Protein AF-A0A7C3QK98-F1 (afdb_monomer_lite)

Foldseek 3Di:
DPLVVLLVVLLVLLCLLQDPPDDPVSVVVSLVCNLVSLLVSLVVLLVVQVVCCVPVVCDLLVLLLDQQWDADPAAGIEGAAGLNQADDFPPCRSQPCCSQCPPVDPVSSSSNSSNNSSLVCLQPDDPVSVVSSVVSNLVSLLVSLVRQVVVQVVLVVQAHDFREYEYPPDHFCLVRQVSQQSSLVSNCVSNVNRYAYEYEGLDLSPQSHDLVSYAYEHEDEPRRVVSVVSAHLFYAYEYACDQQEADQVHAHAADDDDVPDLHAHDYDHHYNPLHHPPDPSNHCSNVNHPPRRDTDPDPPPPPPPDDD

Secondary structure (DSSP, 8-state):
--HHHHHHHHHHHHHHTT-SSS-HHHHHHHHHHHHHHHHHHHHHHHHHHHHHHHHH---HHHHHTS--EEEETTTEEEE---GGG----TTTTTT-GGGSSTT-SHHHHHHHHHHHHHHHHHHHS-HHHHHHHHHHTHHHHHHHHHHHHHHHHHHTTT-----EEEE-SSS-STTSHHHHHHHHHHHHHHTTT-SEEEEEE--GGGGGS-TTTEEEEEEE-TT-GGGGGG--TTPEEEEEEGGGB-BTTBEEEEE-EETTEEPPPBSSS-B-GGGSTT-SS-STTTTT--GGGSPP---STTSSSS--

Radius of gyration: 19.81 Å; chains: 1; bounding box: 50×66×50 Å

Structure (mmCIF, N/CA/C/O backbone):
data_AF-A0A7C3QK98-F1
#
_entry.id   AF-A0A7C3QK98-F1
#
loop_
_atom_site.group_PDB
_atom_site.id
_atom_site.type_symbol
_atom_site.label_atom_id
_atom_site.label_alt_id
_atom_site.label_comp_id
_atom_site.label_asym_id
_atom_site.label_entity_id
_atom_site.label_seq_id
_atom_site.pdbx_PDB_ins_code
_atom_site.Cartn_x
_atom_site.Cartn_y
_atom_site.Cartn_z
_atom_site.occupancy
_atom_site.B_iso_or_equiv
_atom_site.auth_seq_id
_atom_site.auth_comp_id
_atom_site.auth_asym_id
_atom_site.auth_atom_id
_atom_site.pdbx_PDB_model_num
ATOM 1 N N . MET A 1 1 ? 12.961 22.630 9.725 1.00 55.47 1 MET A N 1
ATOM 2 C CA . MET A 1 1 ? 12.711 21.769 8.552 1.00 55.47 1 MET A CA 1
ATOM 3 C C . MET A 1 1 ? 11.650 22.456 7.711 1.00 55.47 1 MET A C 1
ATOM 5 O O . MET A 1 1 ? 10.588 22.755 8.246 1.00 55.47 1 MET A O 1
ATOM 9 N N . LEU A 1 2 ? 11.951 22.803 6.460 1.00 76.12 2 LEU A N 1
ATOM 10 C CA . LEU A 1 2 ? 10.977 23.413 5.552 1.00 76.12 2 LEU A CA 1
ATOM 11 C C . LEU A 1 2 ? 10.435 22.290 4.668 1.00 76.12 2 LEU A C 1
ATOM 13 O O . LEU A 1 2 ? 10.983 22.033 3.600 1.00 76.12 2 LEU A O 1
ATOM 17 N N . PHE A 1 3 ? 9.370 21.606 5.110 1.00 80.31 3 PHE A N 1
ATOM 18 C CA . PHE A 1 3 ? 8.861 20.389 4.453 1.00 80.31 3 PHE A CA 1
ATOM 19 C C . PHE A 1 3 ? 8.688 20.534 2.935 1.00 80.31 3 PHE A C 1
ATOM 21 O O . PHE A 1 3 ? 8.989 19.609 2.185 1.00 80.31 3 PHE A O 1
ATOM 28 N N . GLY A 1 4 ? 8.246 21.703 2.462 1.00 82.75 4 GLY A N 1
ATOM 29 C CA . GLY A 1 4 ? 8.107 21.974 1.030 1.00 82.75 4 GLY A CA 1
ATOM 30 C C . GLY A 1 4 ? 9.438 22.007 0.268 1.00 82.75 4 GLY A C 1
ATOM 31 O O . GLY A 1 4 ? 9.501 21.581 -0.883 1.00 82.75 4 GLY A O 1
ATOM 32 N N . GLU A 1 5 ? 10.518 22.494 0.874 1.00 88.25 5 GLU A N 1
ATOM 33 C CA . GLU A 1 5 ? 11.851 22.465 0.268 1.00 88.25 5 GLU A CA 1
ATOM 34 C C . GLU A 1 5 ? 12.443 21.056 0.277 1.00 88.25 5 GLU A C 1
ATOM 36 O O . GLU A 1 5 ? 12.917 20.586 -0.757 1.00 88.25 5 GLU A O 1
ATOM 41 N N . ASP A 1 6 ? 12.340 20.356 1.402 1.00 89.44 6 ASP A N 1
ATOM 42 C CA . ASP A 1 6 ? 12.875 19.005 1.537 1.00 89.44 6 ASP A CA 1
ATOM 43 C C . ASP A 1 6 ? 12.170 18.015 0.596 1.00 89.44 6 ASP A C 1
ATOM 45 O O . ASP A 1 6 ? 12.820 17.200 -0.063 1.00 89.44 6 ASP A O 1
ATOM 49 N N . LEU A 1 7 ? 10.847 18.149 0.429 1.00 88.19 7 LEU A N 1
ATOM 50 C CA . LEU A 1 7 ? 10.093 17.397 -0.575 1.00 88.19 7 LEU A CA 1
ATOM 51 C C . LEU A 1 7 ? 10.568 17.727 -1.995 1.00 88.19 7 LEU A C 1
ATOM 53 O O . LEU A 1 7 ? 10.797 16.807 -2.776 1.00 88.19 7 LEU A O 1
ATOM 57 N N . ARG A 1 8 ? 10.770 19.008 -2.340 1.00 88.19 8 ARG A N 1
ATOM 58 C CA . ARG A 1 8 ? 11.294 19.402 -3.665 1.00 88.19 8 ARG A CA 1
ATOM 59 C C . ARG A 1 8 ? 12.669 18.788 -3.940 1.00 88.19 8 ARG A C 1
ATOM 61 O O . ARG A 1 8 ? 12.877 18.238 -5.020 1.00 88.19 8 ARG A O 1
ATOM 68 N N . ARG A 1 9 ? 13.579 18.821 -2.961 1.00 90.38 9 ARG A N 1
ATOM 69 C CA . ARG A 1 9 ? 14.911 18.200 -3.059 1.00 90.38 9 ARG A CA 1
ATOM 70 C C . ARG A 1 9 ? 14.815 16.684 -3.221 1.00 90.38 9 ARG A C 1
ATOM 72 O O . ARG A 1 9 ? 15.492 16.122 -4.078 1.00 90.38 9 ARG A O 1
ATOM 79 N N . TYR A 1 10 ? 13.929 16.025 -2.474 1.00 89.12 10 TYR A N 1
ATOM 80 C CA . TYR A 1 10 ? 13.647 14.600 -2.662 1.00 89.12 10 TYR A CA 1
ATOM 81 C C . TYR A 1 10 ? 13.133 14.293 -4.071 1.00 89.12 10 TYR A C 1
ATOM 83 O O . TYR A 1 10 ? 13.585 13.330 -4.685 1.00 89.12 10 TYR A O 1
ATOM 91 N N . PHE A 1 11 ? 12.236 15.112 -4.620 1.00 87.06 11 PHE A N 1
ATOM 92 C CA . PHE A 1 11 ? 11.740 14.917 -5.982 1.00 87.06 11 PHE A CA 1
ATOM 93 C C . PHE A 1 11 ? 12.829 15.086 -7.041 1.00 87.06 11 PHE A C 1
ATOM 95 O O . PHE A 1 11 ? 12.864 14.304 -7.993 1.00 87.06 11 PHE A O 1
ATOM 102 N N . ALA A 1 12 ? 13.747 16.035 -6.851 1.00 88.94 12 ALA A N 1
ATOM 103 C CA . ALA A 1 12 ? 14.925 16.176 -7.700 1.00 88.94 12 ALA A CA 1
ATOM 104 C C . ALA A 1 12 ? 15.847 14.947 -7.600 1.00 88.94 12 ALA A C 1
ATOM 106 O O . ALA A 1 12 ? 16.233 14.390 -8.626 1.00 88.94 12 ALA A O 1
ATOM 107 N N . LEU A 1 13 ? 16.126 14.461 -6.385 1.00 88.62 13 LEU A N 1
ATOM 108 C CA . LEU A 1 13 ? 16.914 13.245 -6.154 1.00 88.62 13 LEU A CA 1
ATOM 109 C C . LEU A 1 13 ? 16.270 12.017 -6.809 1.00 88.62 13 LEU A C 1
ATOM 111 O O . LEU A 1 13 ? 16.942 11.238 -7.479 1.00 88.62 13 LEU A O 1
ATOM 115 N N . ALA A 1 14 ? 14.956 11.865 -6.651 1.00 84.88 14 ALA A N 1
ATOM 116 C CA . ALA A 1 14 ? 14.203 10.785 -7.261 1.00 84.88 14 ALA A CA 1
ATOM 117 C C . ALA A 1 14 ? 14.240 10.882 -8.793 1.00 84.88 14 ALA A C 1
ATOM 119 O O . ALA A 1 14 ? 14.334 9.858 -9.461 1.00 84.88 14 ALA A O 1
ATOM 120 N N . ALA A 1 15 ? 14.149 12.083 -9.372 1.00 84.38 15 ALA A N 1
ATOM 121 C CA . ALA A 1 15 ? 14.299 12.275 -10.813 1.00 84.38 15 ALA A CA 1
ATOM 122 C C . ALA A 1 15 ? 15.706 11.890 -11.292 1.00 84.38 15 ALA A C 1
ATOM 124 O O . ALA A 1 15 ? 15.832 11.157 -12.273 1.00 84.38 15 ALA A O 1
ATOM 125 N N . LEU A 1 16 ? 16.741 12.310 -10.561 1.00 86.94 16 LEU A N 1
ATOM 126 C CA . LEU A 1 16 ? 18.135 12.002 -10.863 1.00 86.94 16 LEU A CA 1
ATOM 127 C C . LEU A 1 16 ? 18.430 10.500 -10.808 1.00 86.94 16 LEU A C 1
ATOM 129 O O . LEU A 1 16 ? 19.067 9.980 -11.720 1.00 86.94 16 LEU A O 1
ATOM 133 N N . SER A 1 17 ? 17.898 9.784 -9.811 1.00 83.69 17 SER A N 1
ATOM 134 C CA . SER A 1 17 ? 18.083 8.331 -9.666 1.00 83.69 17 SER A CA 1
ATOM 135 C C . SER A 1 17 ? 17.498 7.510 -10.820 1.00 83.69 17 SER A C 1
ATOM 137 O O . SER A 1 17 ? 17.664 6.295 -10.857 1.00 83.69 17 SER A O 1
ATOM 139 N N . ARG A 1 18 ? 16.784 8.154 -11.749 1.00 77.88 18 ARG A N 1
ATOM 140 C CA . ARG A 1 18 ? 16.170 7.538 -12.931 1.00 77.88 18 ARG A CA 1
ATOM 141 C C . ARG A 1 18 ? 16.603 8.192 -14.241 1.00 77.88 18 ARG A C 1
ATOM 143 O O . ARG A 1 18 ? 16.006 7.888 -15.273 1.00 77.88 18 ARG A O 1
ATOM 150 N N . SER A 1 19 ? 17.550 9.125 -14.207 1.00 82.56 19 SER A N 1
ATOM 151 C CA . SER A 1 19 ? 17.964 9.848 -15.405 1.00 82.56 19 SER A CA 1
ATOM 152 C C . SER A 1 19 ? 18.710 8.920 -16.364 1.00 82.56 19 SER A C 1
ATOM 154 O O . SER A 1 19 ? 19.615 8.199 -15.955 1.00 82.56 19 SER A O 1
ATOM 156 N N . THR A 1 20 ? 18.340 8.953 -17.644 1.00 84.38 20 THR A N 1
ATOM 157 C CA . THR A 1 20 ? 19.053 8.254 -18.727 1.00 84.38 20 THR A CA 1
ATOM 158 C C . THR A 1 20 ? 20.109 9.133 -19.395 1.00 84.38 20 THR A C 1
ATOM 160 O O . THR A 1 20 ? 20.875 8.650 -20.222 1.00 84.38 20 THR A O 1
ATOM 163 N N . THR A 1 21 ? 20.141 10.423 -19.054 1.00 91.00 21 THR A N 1
ATOM 164 C CA . THR A 1 21 ? 21.037 11.426 -19.643 1.00 91.00 21 THR A CA 1
ATOM 165 C C . THR A 1 21 ? 22.094 11.929 -18.662 1.00 91.00 21 THR A C 1
ATOM 167 O O . THR A 1 21 ? 23.054 12.571 -19.078 1.00 91.00 21 THR A O 1
ATOM 170 N N . ALA A 1 22 ? 21.942 11.654 -17.362 1.00 92.12 22 ALA A N 1
ATOM 171 C CA . ALA A 1 22 ? 22.939 11.994 -16.352 1.00 92.12 22 ALA A CA 1
ATOM 172 C C . ALA A 1 22 ? 24.095 10.972 -16.337 1.00 92.12 22 ALA A C 1
ATOM 174 O O . ALA A 1 22 ? 23.899 9.817 -16.727 1.00 92.12 22 ALA A O 1
ATOM 175 N N . PRO A 1 23 ? 25.287 11.348 -15.836 1.00 96.62 23 PRO A N 1
ATOM 176 C CA . PRO A 1 23 ? 26.401 10.417 -15.675 1.00 96.62 23 PRO A CA 1
ATOM 177 C C . PRO A 1 23 ? 26.018 9.181 -14.846 1.00 96.62 23 PRO A C 1
ATOM 179 O O . PRO A 1 23 ? 25.423 9.306 -13.775 1.00 96.62 23 PRO A O 1
ATOM 182 N N . ALA A 1 24 ? 26.410 7.986 -15.302 1.00 91.06 24 ALA A N 1
ATOM 183 C CA . ALA A 1 24 ? 25.990 6.713 -14.702 1.00 91.06 24 ALA A CA 1
ATOM 184 C C . ALA A 1 24 ? 26.306 6.602 -13.198 1.00 91.06 24 ALA A C 1
ATOM 186 O O . ALA A 1 24 ? 25.486 6.109 -12.422 1.00 91.06 24 ALA A O 1
ATOM 187 N N . GLN A 1 25 ? 27.469 7.104 -12.772 1.00 93.56 25 GLN A N 1
ATOM 188 C CA . GLN A 1 25 ? 27.852 7.110 -11.359 1.00 93.56 25 GLN A CA 1
ATOM 189 C C . GLN A 1 25 ? 26.906 7.979 -10.515 1.00 93.56 25 GLN A C 1
ATOM 191 O O . GLN A 1 25 ? 26.463 7.554 -9.455 1.00 93.56 25 GLN A O 1
ATOM 196 N N . MET A 1 26 ? 26.501 9.143 -11.028 1.00 94.00 26 MET A N 1
ATOM 197 C CA . MET A 1 26 ? 25.575 10.047 -10.342 1.00 94.00 26 MET A CA 1
ATOM 198 C C . MET A 1 26 ? 24.183 9.423 -10.176 1.00 94.00 26 MET A C 1
ATOM 200 O O . MET A 1 26 ? 23.559 9.553 -9.123 1.00 94.00 26 MET A O 1
ATOM 204 N N . VAL A 1 27 ? 23.709 8.701 -11.196 1.00 87.69 27 VAL A N 1
ATOM 205 C CA . VAL A 1 27 ? 22.451 7.941 -11.131 1.00 87.69 27 VAL A CA 1
ATOM 206 C C . VAL A 1 27 ? 22.540 6.855 -10.058 1.00 87.69 27 VAL A C 1
ATOM 208 O O . VAL A 1 27 ? 21.632 6.729 -9.237 1.00 87.69 27 VAL A O 1
ATOM 211 N N . LYS A 1 28 ? 23.650 6.106 -10.024 1.00 84.88 28 LYS A N 1
ATOM 212 C CA . LYS A 1 28 ? 23.906 5.053 -9.032 1.00 84.88 28 LYS A CA 1
ATOM 213 C C . LYS A 1 28 ? 23.933 5.603 -7.603 1.00 84.88 28 LYS A C 1
ATOM 215 O O . LYS A 1 28 ? 23.302 5.024 -6.719 1.00 84.88 28 LYS A O 1
ATOM 220 N N . ASP A 1 29 ? 24.601 6.732 -7.387 1.00 89.69 29 ASP A N 1
ATOM 221 C CA . ASP A 1 29 ? 24.674 7.385 -6.077 1.00 89.69 29 ASP A CA 1
ATOM 222 C C . ASP A 1 29 ? 23.294 7.885 -5.630 1.00 89.69 29 ASP A C 1
ATOM 224 O O . ASP A 1 29 ? 22.872 7.647 -4.496 1.00 89.69 29 ASP A O 1
ATOM 228 N N . ALA A 1 30 ? 22.531 8.498 -6.541 1.00 88.12 30 ALA A N 1
ATOM 229 C CA . ALA A 1 30 ? 21.163 8.925 -6.268 1.00 88.12 30 ALA A CA 1
ATOM 230 C C . ALA A 1 30 ? 20.240 7.742 -5.925 1.00 88.12 30 ALA A C 1
ATOM 232 O O . ALA A 1 30 ? 19.449 7.823 -4.981 1.00 88.12 30 ALA A O 1
ATOM 233 N N . LEU A 1 31 ? 20.370 6.619 -6.639 1.00 82.75 31 LEU A N 1
ATOM 234 C CA . LEU A 1 31 ? 19.618 5.385 -6.391 1.00 82.75 31 LEU A CA 1
ATOM 235 C C . LEU A 1 31 ? 19.911 4.805 -4.997 1.00 82.75 31 LEU A C 1
ATOM 237 O O . LEU A 1 31 ? 19.002 4.345 -4.308 1.00 82.75 31 LEU A O 1
ATOM 241 N N . ALA A 1 32 ? 21.158 4.899 -4.531 1.00 83.75 32 ALA A N 1
ATOM 242 C CA . ALA A 1 32 ? 21.546 4.480 -3.184 1.00 83.75 32 ALA A CA 1
ATOM 243 C C . ALA A 1 32 ? 21.010 5.407 -2.070 1.00 83.75 32 ALA A C 1
ATOM 245 O O . ALA A 1 32 ? 21.007 5.036 -0.891 1.00 83.75 32 ALA A O 1
ATOM 246 N N . LEU A 1 33 ? 20.579 6.628 -2.400 1.00 87.25 33 LEU A N 1
ATOM 247 C CA . LEU A 1 33 ? 20.112 7.625 -1.431 1.00 87.25 33 LEU A CA 1
ATOM 248 C C . LEU A 1 33 ? 18.587 7.734 -1.366 1.00 87.25 33 LEU A C 1
ATOM 250 O O . LEU A 1 33 ? 18.051 7.917 -0.272 1.00 87.25 33 LEU A O 1
ATOM 254 N N . VAL A 1 34 ? 17.893 7.605 -2.500 1.00 85.75 34 VAL A N 1
ATOM 255 C CA . VAL A 1 34 ? 16.475 7.978 -2.650 1.00 85.75 34 VAL A CA 1
ATOM 256 C C . VAL A 1 34 ? 15.558 7.364 -1.587 1.00 85.75 34 VAL A C 1
ATOM 258 O O . VAL A 1 34 ? 14.765 8.082 -0.977 1.00 85.75 34 VAL A O 1
ATOM 261 N N . PHE A 1 35 ? 15.707 6.070 -1.293 1.00 84.81 35 PHE A N 1
ATOM 262 C CA . PHE A 1 35 ? 14.893 5.390 -0.283 1.00 84.81 35 PHE A CA 1
ATOM 263 C C . PHE A 1 35 ? 15.180 5.905 1.130 1.00 84.81 35 PHE A C 1
ATOM 265 O O . PHE A 1 35 ? 14.256 6.217 1.876 1.00 84.81 35 PHE A O 1
ATOM 272 N N . ARG A 1 36 ? 16.460 6.050 1.496 1.00 86.75 36 ARG A N 1
ATOM 273 C CA . ARG A 1 36 ? 16.860 6.525 2.831 1.00 86.75 36 ARG A CA 1
ATOM 274 C C . ARG A 1 36 ? 16.369 7.943 3.086 1.00 86.75 36 ARG A C 1
ATOM 276 O O . ARG A 1 36 ? 15.782 8.202 4.130 1.00 86.75 36 ARG A O 1
ATOM 283 N N . VAL A 1 37 ? 16.549 8.834 2.109 1.00 89.62 37 VAL A N 1
ATOM 284 C CA . VAL A 1 37 ? 16.038 10.208 2.187 1.00 89.62 37 VAL A CA 1
ATOM 285 C C . VAL A 1 37 ? 14.523 10.194 2.359 1.00 89.62 37 VAL A C 1
ATOM 287 O O . VAL A 1 37 ? 14.000 10.898 3.217 1.00 89.62 37 VAL A O 1
ATOM 290 N N . ARG A 1 38 ? 13.808 9.342 1.613 1.00 87.19 38 ARG A N 1
ATOM 291 C CA . ARG A 1 38 ? 12.355 9.224 1.748 1.00 87.19 38 ARG A CA 1
ATOM 292 C C . ARG A 1 38 ? 11.918 8.791 3.148 1.00 87.19 38 ARG A C 1
ATOM 294 O O . ARG A 1 38 ? 11.019 9.410 3.709 1.00 87.19 38 ARG A O 1
ATOM 301 N N . VAL A 1 39 ? 12.558 7.768 3.708 1.00 89.12 39 VAL A N 1
ATOM 302 C CA . VAL A 1 39 ? 12.255 7.278 5.060 1.00 89.12 39 VAL A CA 1
ATOM 303 C C . VAL A 1 39 ? 12.457 8.382 6.097 1.00 89.12 39 VAL A C 1
ATOM 305 O O . VAL A 1 39 ? 11.564 8.610 6.911 1.00 89.12 39 VAL A O 1
ATOM 308 N N . VAL A 1 40 ? 13.573 9.115 6.028 1.00 91.25 40 VAL A N 1
ATOM 309 C CA . VAL A 1 40 ? 13.858 10.230 6.947 1.00 91.25 40 VAL A CA 1
ATOM 310 C C . VAL A 1 40 ? 12.800 11.329 6.834 1.00 91.25 40 VAL A C 1
ATOM 312 O O . VAL A 1 40 ? 12.339 11.844 7.853 1.00 91.25 40 VAL A O 1
ATOM 315 N N . LEU A 1 41 ? 12.366 11.671 5.618 1.00 91.12 41 LEU A N 1
ATOM 316 C CA . LEU A 1 41 ? 11.312 12.669 5.416 1.00 91.12 41 LEU A CA 1
ATOM 317 C C . LEU A 1 41 ? 9.978 12.236 6.020 1.00 91.12 41 LEU A C 1
ATOM 319 O O . LEU A 1 41 ? 9.353 13.012 6.736 1.00 91.12 41 LEU A O 1
ATOM 323 N N . GLU A 1 42 ? 9.547 11.001 5.768 1.00 91.50 42 GLU A N 1
ATOM 324 C CA . GLU A 1 42 ? 8.286 10.485 6.312 1.00 91.50 42 GLU A CA 1
ATOM 325 C C . GLU A 1 42 ? 8.321 10.383 7.840 1.00 91.50 42 GLU A C 1
ATOM 327 O O . GLU A 1 42 ? 7.351 10.760 8.495 1.00 91.50 42 GLU A O 1
ATOM 332 N N . GLN A 1 43 ? 9.442 9.936 8.414 1.00 92.12 43 GLN A N 1
ATOM 333 C CA . GLN A 1 43 ? 9.650 9.917 9.864 1.00 92.12 43 GLN A CA 1
ATOM 334 C C . GLN A 1 43 ? 9.599 11.326 10.457 1.00 92.12 43 GLN A C 1
ATOM 336 O O . GLN A 1 43 ? 8.979 11.532 11.497 1.00 92.12 43 GLN A O 1
ATOM 341 N N . SER A 1 44 ? 10.192 12.308 9.778 1.00 92.88 44 SER A N 1
ATOM 342 C CA . SER A 1 44 ? 10.186 13.698 10.235 1.00 92.88 44 SER A CA 1
ATOM 343 C C . SER A 1 44 ? 8.790 14.319 10.182 1.00 92.88 44 SER A C 1
ATOM 345 O O . SER A 1 44 ? 8.399 15.029 11.107 1.00 92.88 44 SER A O 1
ATOM 347 N N . ILE A 1 45 ? 8.007 14.014 9.139 1.00 91.56 45 ILE A N 1
ATOM 348 C CA . ILE A 1 45 ? 6.593 14.407 9.056 1.00 91.56 45 ILE A CA 1
ATOM 349 C C . ILE A 1 45 ? 5.811 13.763 10.208 1.00 91.56 45 ILE A C 1
ATOM 351 O O . ILE A 1 45 ? 5.114 14.465 10.934 1.00 91.56 45 ILE A O 1
ATOM 355 N N . ALA A 1 46 ? 5.951 12.452 10.422 1.00 90.50 46 ALA A N 1
ATOM 356 C CA . ALA A 1 46 ? 5.251 11.741 11.494 1.00 90.50 46 ALA A CA 1
ATOM 357 C C . ALA A 1 46 ? 5.616 12.269 12.896 1.00 90.50 46 ALA A C 1
ATOM 359 O O . ALA A 1 46 ? 4.740 12.432 13.749 1.00 90.50 46 ALA A O 1
ATOM 360 N N . ALA A 1 47 ? 6.891 12.590 13.128 1.00 90.19 47 ALA A N 1
ATOM 361 C CA . ALA A 1 47 ? 7.359 13.194 14.371 1.00 90.19 47 ALA A CA 1
ATOM 362 C C . ALA A 1 47 ? 6.772 14.598 14.577 1.00 90.19 47 ALA A C 1
ATOM 364 O O . ALA A 1 47 ? 6.323 14.916 15.677 1.00 90.19 47 ALA A O 1
ATOM 365 N N . ALA A 1 48 ? 6.708 15.420 13.526 1.00 90.44 48 ALA A N 1
ATOM 366 C CA . ALA A 1 48 ? 6.086 16.739 13.601 1.00 90.44 48 ALA A CA 1
ATOM 367 C C . ALA A 1 48 ? 4.580 16.654 13.887 1.00 90.44 48 ALA A C 1
ATOM 369 O O . ALA A 1 48 ? 4.095 17.385 14.744 1.00 90.44 48 ALA A O 1
ATOM 370 N N . LEU A 1 49 ? 3.859 15.727 13.244 1.00 88.69 49 LEU A N 1
ATOM 371 C CA . LEU A 1 49 ? 2.441 15.470 13.532 1.00 88.69 49 LEU A CA 1
ATOM 372 C C . LEU A 1 49 ? 2.235 15.038 14.988 1.00 88.69 49 LEU A C 1
ATOM 374 O O . LEU A 1 49 ? 1.324 15.520 15.651 1.00 88.69 49 LEU A O 1
ATOM 378 N N . THR A 1 50 ? 3.119 14.183 15.506 1.00 85.31 50 THR A N 1
ATOM 379 C CA . THR A 1 50 ? 3.098 13.770 16.917 1.00 85.31 50 THR A CA 1
ATOM 380 C C . THR A 1 50 ? 3.346 14.960 17.845 1.00 85.31 50 THR A C 1
ATOM 382 O O . THR A 1 50 ? 2.615 15.146 18.812 1.00 85.31 50 THR A O 1
ATOM 385 N N . GLY A 1 51 ? 4.330 15.808 17.531 1.00 86.00 51 GLY A N 1
ATOM 386 C CA . GLY A 1 51 ? 4.629 17.007 18.312 1.00 86.00 51 GLY A CA 1
ATOM 387 C C . GLY A 1 51 ? 3.488 18.026 18.321 1.00 86.00 51 GLY A C 1
ATOM 388 O O . GLY A 1 51 ? 3.207 18.598 19.371 1.00 86.00 51 GLY A O 1
ATOM 389 N N . LEU A 1 52 ? 2.815 18.230 17.184 1.00 84.19 52 LEU A N 1
ATOM 390 C CA . LEU A 1 52 ? 1.623 19.080 17.087 1.00 84.19 52 LEU A CA 1
ATOM 391 C C . LEU A 1 52 ? 0.470 18.518 17.918 1.00 84.19 52 LEU A C 1
ATOM 393 O O . LEU A 1 52 ? -0.147 19.263 18.671 1.00 84.19 52 LEU A O 1
ATOM 397 N N . ALA A 1 53 ? 0.241 17.204 17.865 1.00 81.38 53 ALA A N 1
ATOM 398 C CA . ALA A 1 53 ? -0.785 16.559 18.677 1.00 81.38 53 ALA A CA 1
ATOM 399 C C . ALA A 1 53 ? -0.569 16.773 20.176 1.00 81.38 53 ALA A C 1
ATOM 401 O O . ALA A 1 53 ? -1.513 17.058 20.906 1.00 81.38 53 ALA A O 1
ATOM 402 N N . THR A 1 54 ? 0.682 16.695 20.632 1.00 80.94 54 THR A N 1
ATOM 403 C CA . THR A 1 54 ? 1.024 16.920 22.040 1.00 80.94 54 THR A CA 1
ATOM 404 C C . THR A 1 54 ? 0.888 18.384 22.468 1.00 80.94 54 THR A C 1
ATOM 406 O O . THR A 1 54 ? 0.508 18.638 23.605 1.00 80.94 54 THR A O 1
ATOM 409 N N . ARG A 1 55 ? 1.219 19.352 21.601 1.00 82.50 55 ARG A N 1
ATOM 410 C CA . ARG A 1 55 ? 1.255 20.783 21.967 1.00 82.50 55 ARG A CA 1
ATOM 411 C C . ARG A 1 55 ? -0.068 21.506 21.757 1.00 82.50 55 ARG A C 1
ATOM 413 O O . ARG A 1 55 ? -0.433 22.351 22.563 1.00 82.50 55 ARG A O 1
ATOM 420 N N . GLU A 1 56 ? -0.734 21.213 20.649 1.00 75.12 56 GLU A N 1
ATOM 421 C CA . GLU A 1 56 ? -1.893 21.964 20.156 1.00 75.12 56 GLU A CA 1
ATOM 422 C C . GLU A 1 56 ? -3.195 21.167 20.295 1.00 75.12 56 GLU A C 1
ATOM 424 O O . GLU A 1 56 ? -4.255 21.643 19.903 1.00 75.12 56 GLU A O 1
ATOM 429 N N . GLY A 1 57 ? -3.126 19.938 20.820 1.00 71.75 57 GLY A N 1
ATOM 430 C CA . GLY A 1 57 ? -4.285 19.053 20.927 1.00 71.75 57 GLY A CA 1
ATOM 431 C C . GLY A 1 57 ? -4.829 18.585 19.574 1.00 71.75 57 GLY A C 1
ATOM 432 O O . GLY A 1 57 ? -5.916 18.021 19.534 1.00 71.75 57 GLY A O 1
ATOM 433 N N . ILE A 1 58 ? -4.095 18.800 18.470 1.00 70.69 58 ILE A N 1
ATOM 434 C CA . ILE A 1 58 ? -4.463 18.305 17.136 1.00 70.69 58 ILE A CA 1
ATOM 435 C C . ILE A 1 58 ? -4.275 16.788 17.120 1.00 70.69 58 ILE A C 1
ATOM 437 O O . ILE A 1 58 ? -3.189 16.276 16.849 1.00 70.69 58 ILE A O 1
ATOM 441 N N . GLY A 1 59 ? -5.330 16.060 17.453 1.00 71.50 59 GLY A N 1
ATOM 442 C CA . GLY A 1 59 ? -5.282 14.628 17.642 1.00 71.50 59 GLY A CA 1
ATOM 443 C C . GLY A 1 59 ? -5.287 13.841 16.337 1.00 71.50 59 GLY A C 1
ATOM 444 O O . GLY A 1 59 ? -5.396 14.345 15.214 1.00 71.50 59 GLY A O 1
ATOM 445 N N . ALA A 1 60 ? -5.232 12.525 16.510 1.00 75.38 60 ALA A N 1
ATOM 446 C CA . ALA A 1 60 ? -5.452 11.578 15.430 1.00 75.38 60 ALA A CA 1
ATOM 447 C C . ALA A 1 60 ? -6.816 11.789 14.740 1.00 75.38 60 ALA A C 1
ATOM 449 O O . ALA A 1 60 ? -6.945 11.541 13.542 1.00 75.38 60 ALA A O 1
ATOM 450 N N . LEU A 1 61 ? -7.805 12.310 15.472 1.00 79.25 61 LEU A N 1
ATOM 451 C CA . LEU A 1 61 ? -9.162 12.585 15.004 1.00 79.25 61 LEU A CA 1
ATOM 452 C C . LEU A 1 61 ? -9.203 13.672 13.931 1.00 79.25 61 LEU A C 1
ATOM 454 O O . LEU A 1 61 ? -9.794 13.458 12.873 1.00 79.25 61 LEU A O 1
ATOM 458 N N . GLU A 1 62 ? -8.542 14.808 14.136 1.00 82.38 62 GLU A N 1
ATOM 459 C CA . GLU A 1 62 ? -8.471 15.890 13.151 1.00 82.38 62 GLU A CA 1
ATOM 460 C C . GLU A 1 62 ? -7.841 15.400 11.843 1.00 82.38 62 GLU A C 1
ATOM 462 O O . GLU A 1 62 ? -8.342 15.677 10.750 1.00 82.38 62 GLU A O 1
ATOM 467 N N . LEU A 1 63 ? -6.772 14.610 11.952 1.00 81.38 63 LEU A N 1
ATOM 468 C CA . LEU A 1 63 ? -6.047 14.065 10.804 1.00 81.3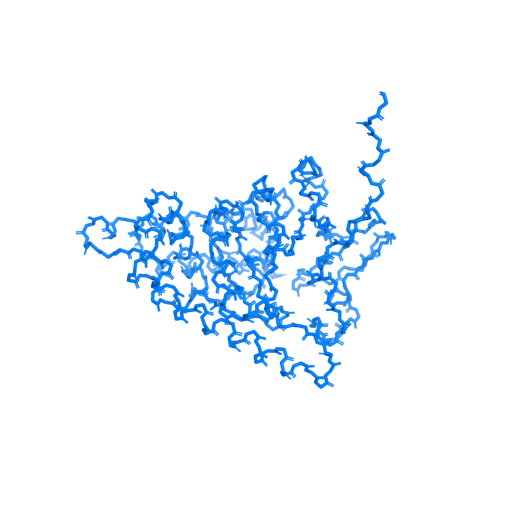8 63 LEU A CA 1
ATOM 469 C C . LEU A 1 63 ? -6.823 12.950 10.095 1.00 81.38 63 LEU A C 1
ATOM 471 O O . LEU A 1 63 ? -6.728 12.811 8.875 1.00 81.38 63 LEU A O 1
ATOM 475 N N . SER A 1 64 ? -7.649 12.206 10.826 1.00 80.50 64 SER A N 1
ATOM 476 C CA . SER A 1 64 ? -8.491 11.135 10.284 1.00 80.50 64 SER A CA 1
ATOM 477 C C . SER A 1 64 ? -9.601 11.635 9.344 1.00 80.50 64 SER A C 1
ATOM 479 O O . SER A 1 64 ? -10.119 10.869 8.532 1.00 80.50 64 SER A O 1
ATOM 481 N N . ARG A 1 65 ? -9.926 12.938 9.376 1.00 79.56 65 ARG A N 1
ATOM 482 C CA . ARG A 1 65 ? -10.915 13.565 8.475 1.00 79.56 65 ARG A CA 1
ATOM 483 C C . ARG A 1 65 ? -10.432 13.674 7.026 1.00 79.56 65 ARG A C 1
ATOM 485 O O . ARG A 1 65 ? -11.224 13.947 6.121 1.00 79.56 65 ARG A O 1
ATOM 492 N N . GLN A 1 66 ? -9.137 13.482 6.793 1.00 82.50 66 GLN A N 1
ATOM 493 C CA . GLN A 1 66 ? -8.536 13.524 5.466 1.00 82.50 66 GLN A CA 1
ATOM 494 C C . GLN A 1 66 ? -8.883 12.262 4.656 1.00 82.50 66 GLN A C 1
ATOM 496 O O . GLN A 1 66 ? -9.178 11.205 5.217 1.00 82.50 66 GLN A O 1
ATOM 501 N N . PRO A 1 67 ? -8.821 12.308 3.313 1.00 82.31 67 PRO A N 1
ATOM 502 C CA . PRO A 1 67 ? -8.978 11.103 2.508 1.00 82.31 67 PRO A CA 1
ATOM 503 C C . PRO A 1 67 ? -7.881 10.064 2.805 1.00 82.31 67 PRO A C 1
ATOM 505 O O . PRO A 1 67 ? -6.726 10.256 2.423 1.00 82.31 67 PRO A O 1
ATOM 508 N N . LEU A 1 68 ? -8.261 8.926 3.397 1.00 82.44 68 LEU A N 1
ATOM 509 C CA . LEU A 1 68 ? -7.355 7.792 3.643 1.00 82.44 68 LEU A CA 1
ATOM 510 C C . LEU A 1 68 ? -6.808 7.162 2.352 1.00 82.44 68 LEU A C 1
ATOM 512 O O . LEU A 1 68 ? -5.653 6.738 2.285 1.00 82.44 68 LEU A O 1
ATOM 516 N N . HIS A 1 69 ? -7.653 7.067 1.325 1.00 84.38 69 HIS A N 1
ATOM 517 C CA . HIS A 1 69 ? -7.387 6.278 0.125 1.00 84.38 69 HIS A CA 1
ATOM 518 C C . HIS A 1 69 ? -7.004 7.153 -1.069 1.00 84.38 69 HIS A C 1
ATOM 520 O O . HIS A 1 69 ? -7.383 8.317 -1.158 1.00 84.38 69 HIS A O 1
ATOM 526 N N . GLY A 1 70 ? -6.263 6.581 -2.012 1.00 82.75 70 GLY A N 1
ATOM 527 C CA . GLY A 1 70 ? -6.029 7.119 -3.346 1.00 82.75 70 GLY A CA 1
ATOM 528 C C . GLY A 1 70 ? -6.490 6.143 -4.428 1.00 82.75 70 GLY A C 1
ATOM 529 O O . GLY A 1 70 ? -7.063 5.090 -4.144 1.00 82.75 70 GLY A O 1
ATOM 530 N N . TYR A 1 71 ? -6.204 6.486 -5.681 1.00 79.69 71 TYR A N 1
ATOM 531 C CA . TYR A 1 71 ? -6.569 5.681 -6.843 1.00 79.69 71 TYR A CA 1
ATOM 532 C C . TYR A 1 71 ? -5.350 5.415 -7.732 1.00 79.69 71 TYR A C 1
ATOM 534 O O . TYR A 1 71 ? -4.551 6.315 -7.990 1.00 79.69 71 TYR A O 1
ATOM 542 N N . SER A 1 72 ? -5.213 4.179 -8.213 1.00 72.00 72 SER A N 1
ATOM 543 C CA . SER A 1 72 ? -4.211 3.772 -9.199 1.00 72.00 72 SER A CA 1
ATOM 544 C C . SER A 1 72 ? -4.900 3.202 -10.431 1.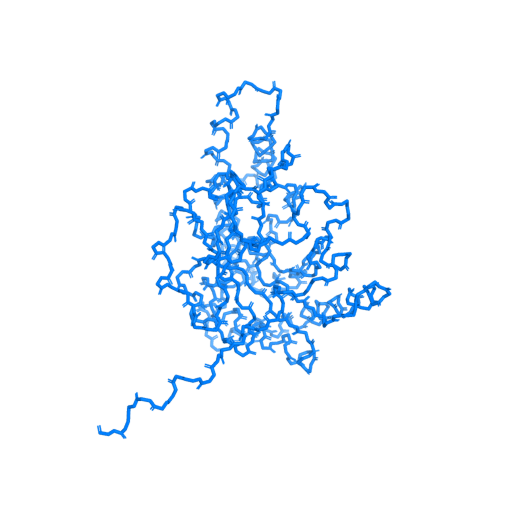00 72.00 72 SER A C 1
ATOM 546 O O . SER A 1 72 ? -5.685 2.267 -10.324 1.00 72.00 72 SER A O 1
ATOM 548 N N . LYS A 1 73 ? -4.532 3.679 -11.626 1.00 67.38 73 LYS A N 1
ATOM 549 C CA . LYS A 1 73 ? -5.062 3.138 -12.891 1.00 67.38 73 LYS A CA 1
ATOM 550 C C . LYS A 1 73 ? -4.815 1.631 -13.057 1.00 67.38 73 LYS A C 1
ATOM 552 O O . LYS A 1 73 ? -5.600 0.961 -13.713 1.00 67.38 73 LYS A O 1
ATOM 557 N N . LYS A 1 74 ? -3.726 1.098 -12.489 1.00 67.62 74 LYS A N 1
ATOM 558 C CA . LYS A 1 74 ? -3.371 -0.327 -12.611 1.00 67.62 74 LYS A CA 1
ATOM 559 C C . LYS A 1 74 ? -4.156 -1.209 -11.637 1.00 67.62 74 LYS A C 1
ATOM 561 O O . LYS A 1 74 ? -4.392 -2.375 -11.939 1.00 67.62 74 LYS A O 1
ATOM 566 N N . GLN A 1 75 ? -4.487 -0.686 -10.456 1.00 66.19 75 GLN A N 1
ATOM 567 C CA . GLN A 1 75 ? -4.852 -1.511 -9.295 1.00 66.19 75 GLN A CA 1
ATOM 568 C C . GLN A 1 75 ? -6.112 -1.050 -8.549 1.00 66.19 75 GLN A C 1
ATOM 570 O O . GLN A 1 75 ? -6.524 -1.734 -7.618 1.00 66.19 75 GLN A O 1
ATOM 575 N N . GLY A 1 76 ? -6.730 0.058 -8.961 1.00 81.62 76 GLY A N 1
ATOM 576 C CA . GLY A 1 76 ? -7.961 0.587 -8.379 1.00 81.62 76 GLY A CA 1
ATOM 577 C C . GLY A 1 76 ? -7.734 1.372 -7.086 1.00 81.62 76 GLY A C 1
ATOM 578 O O . GLY A 1 76 ? -6.737 2.090 -6.928 1.00 81.62 76 GLY A O 1
ATOM 579 N N . VAL A 1 77 ? -8.690 1.252 -6.165 1.00 90.88 77 VAL A N 1
ATOM 580 C CA . VAL A 1 77 ? -8.690 1.930 -4.862 1.00 90.88 77 VAL A CA 1
ATOM 581 C C . VAL A 1 77 ? -7.606 1.354 -3.957 1.00 90.88 77 VAL A C 1
ATOM 583 O O . VAL A 1 77 ? -7.442 0.139 -3.837 1.00 90.88 77 VAL A O 1
ATOM 586 N N . SER A 1 78 ? -6.846 2.231 -3.304 1.00 89.31 78 SER A N 1
ATOM 587 C CA . SER A 1 78 ? -5.751 1.803 -2.435 1.00 89.31 78 SER A CA 1
ATOM 588 C C . SER A 1 78 ? -5.504 2.734 -1.266 1.00 89.31 78 SER A C 1
ATOM 590 O O . SER A 1 78 ? -5.689 3.943 -1.373 1.00 89.31 78 SER A O 1
ATOM 592 N N . ILE A 1 79 ? -5.003 2.171 -0.172 1.00 90.00 79 ILE A N 1
ATOM 593 C CA . ILE A 1 79 ? -4.516 2.932 0.970 1.00 90.00 79 ILE A CA 1
ATOM 594 C C . ILE A 1 79 ? -2.989 2.973 0.903 1.00 90.00 79 ILE A C 1
ATOM 596 O O . ILE A 1 79 ? -2.325 1.961 0.642 1.00 90.00 79 ILE A O 1
ATOM 600 N N . ARG A 1 80 ? -2.431 4.169 1.096 1.00 86.88 80 ARG A N 1
ATOM 601 C CA . ARG A 1 80 ? -0.984 4.392 1.107 1.00 86.88 80 ARG A CA 1
ATOM 602 C C . ARG A 1 80 ? -0.490 4.455 2.539 1.00 86.88 80 ARG A C 1
ATOM 604 O O . ARG A 1 80 ? -1.027 5.228 3.322 1.00 86.88 80 ARG A O 1
ATOM 611 N N . MET A 1 81 ? 0.536 3.673 2.829 1.00 90.00 81 MET A N 1
ATOM 612 C CA . MET A 1 81 ? 1.308 3.727 4.065 1.00 90.00 81 MET A CA 1
ATOM 613 C C . MET A 1 81 ? 2.666 4.370 3.761 1.00 90.00 81 MET A C 1
ATOM 615 O O . MET A 1 81 ? 3.049 4.455 2.586 1.00 90.00 81 MET A O 1
ATOM 619 N N . PRO A 1 82 ? 3.396 4.871 4.769 1.00 89.88 82 PRO A N 1
ATOM 620 C CA . PRO A 1 82 ? 4.700 5.462 4.512 1.00 89.88 82 PRO A CA 1
ATOM 621 C C . PRO A 1 82 ? 5.704 4.359 4.162 1.00 89.88 82 PRO A C 1
ATOM 623 O O . PRO A 1 82 ? 5.628 3.256 4.699 1.00 89.88 82 PRO A O 1
ATOM 626 N N . LEU A 1 83 ? 6.676 4.631 3.295 1.00 87.19 83 LEU A N 1
ATOM 627 C CA . LEU A 1 83 ? 7.786 3.704 3.044 1.00 87.19 83 LEU A CA 1
ATOM 628 C C . LEU A 1 83 ? 8.637 3.439 4.283 1.00 87.19 83 LEU A C 1
ATOM 630 O O . LEU A 1 83 ? 9.263 2.386 4.354 1.00 87.19 83 LEU A O 1
ATOM 634 N N . SER A 1 84 ? 8.625 4.334 5.270 1.00 89.56 84 SER A N 1
ATOM 635 C CA . SER A 1 84 ? 9.232 4.087 6.583 1.00 89.56 84 SER A CA 1
ATOM 636 C C . SER A 1 84 ? 8.659 2.866 7.317 1.00 89.56 84 SER A C 1
ATOM 638 O O . SER A 1 84 ? 9.300 2.370 8.236 1.00 89.56 84 SER A O 1
ATOM 640 N N . SER A 1 85 ? 7.493 2.358 6.899 1.00 90.00 85 SER A N 1
ATOM 641 C CA . SER A 1 85 ? 6.902 1.107 7.398 1.00 90.00 85 SER A CA 1
ATOM 642 C C . SER A 1 85 ? 7.361 -0.147 6.632 1.00 90.00 85 SER A C 1
ATOM 644 O O . SER A 1 85 ? 7.082 -1.266 7.048 1.00 90.00 85 SER A O 1
ATOM 646 N N . CYS A 1 86 ? 8.065 0.004 5.506 1.00 86.31 86 CYS A N 1
ATOM 647 C CA . CYS A 1 86 ? 8.578 -1.132 4.743 1.00 86.31 86 CYS A CA 1
ATOM 648 C C . CYS A 1 86 ? 9.825 -1.736 5.391 1.00 86.31 86 CYS A C 1
ATOM 650 O O . CYS A 1 86 ? 10.700 -1.016 5.871 1.00 86.31 86 CYS A O 1
ATOM 652 N N . VAL A 1 87 ? 9.996 -3.050 5.228 1.00 82.56 87 VAL A N 1
ATOM 653 C CA . VAL A 1 87 ? 11.290 -3.712 5.455 1.00 82.56 87 VAL A CA 1
ATOM 654 C C . VAL A 1 87 ? 11.883 -4.054 4.085 1.00 82.56 87 VAL A C 1
ATOM 656 O O . VAL A 1 87 ? 11.581 -5.120 3.539 1.00 82.56 87 VAL A O 1
ATOM 659 N N . PRO A 1 88 ? 12.697 -3.178 3.464 1.00 79.75 88 PRO A N 1
ATOM 660 C CA . PRO A 1 88 ? 13.186 -3.410 2.109 1.00 79.75 88 PRO A CA 1
ATOM 661 C C . PRO A 1 88 ? 14.090 -4.649 2.041 1.00 79.75 88 PRO A C 1
ATOM 663 O O . PRO A 1 88 ? 14.724 -5.043 3.022 1.00 79.75 88 PRO A O 1
ATOM 666 N N . SER A 1 89 ? 14.135 -5.290 0.877 1.00 78.25 89 SER A N 1
ATOM 667 C CA . SER A 1 89 ? 15.193 -6.236 0.523 1.00 78.25 89 SER A CA 1
ATOM 668 C C . SER A 1 89 ? 16.380 -5.490 -0.091 1.00 78.25 89 SER A C 1
ATOM 670 O O . SER A 1 89 ? 16.291 -4.289 -0.375 1.00 78.25 89 SER A O 1
ATOM 672 N N . LYS A 1 90 ? 17.489 -6.198 -0.337 1.00 76.75 90 LYS A N 1
ATOM 673 C CA . LYS A 1 90 ? 18.667 -5.594 -0.982 1.00 76.75 90 LYS A CA 1
ATOM 674 C C . LYS A 1 90 ? 18.335 -5.082 -2.383 1.00 76.75 90 LYS A C 1
ATOM 676 O O . LYS A 1 90 ? 18.854 -4.050 -2.791 1.00 76.75 90 LYS A O 1
ATOM 681 N N . VAL A 1 91 ? 17.456 -5.789 -3.090 1.00 74.25 91 VAL A N 1
ATOM 682 C CA . VAL A 1 91 ? 17.087 -5.453 -4.467 1.00 74.25 91 VAL A CA 1
ATOM 683 C C . VAL A 1 91 ? 15.983 -4.395 -4.505 1.00 74.25 91 VAL A C 1
ATOM 685 O O . VAL A 1 91 ? 16.075 -3.428 -5.254 1.00 74.25 91 VAL A O 1
ATOM 688 N N . CYS A 1 92 ? 14.955 -4.510 -3.656 1.00 74.00 92 CYS A N 1
ATOM 689 C CA . CYS A 1 92 ? 13.800 -3.621 -3.748 1.00 74.00 92 CYS A CA 1
ATOM 690 C C . CYS A 1 92 ? 14.030 -2.235 -3.138 1.00 74.00 92 CYS A C 1
ATOM 692 O O . CYS A 1 92 ? 13.276 -1.330 -3.467 1.00 74.00 92 CYS A O 1
ATOM 694 N N . GLY A 1 93 ? 14.996 -2.051 -2.230 1.00 66.31 93 GLY A N 1
ATOM 695 C CA . GLY A 1 93 ? 15.183 -0.773 -1.533 1.00 66.31 93 GLY A CA 1
ATOM 696 C C . GLY A 1 93 ? 15.486 0.378 -2.493 1.00 66.31 93 GLY A C 1
ATOM 697 O O . GLY A 1 93 ? 14.806 1.395 -2.477 1.00 66.31 93 GLY A O 1
ATOM 698 N N . ALA A 1 94 ? 16.462 0.188 -3.378 1.00 62.16 94 ALA A N 1
ATOM 699 C CA . ALA A 1 94 ? 16.914 1.219 -4.313 1.00 62.16 94 ALA A CA 1
ATOM 700 C C . ALA A 1 94 ? 16.007 1.325 -5.561 1.00 62.16 94 ALA A C 1
ATOM 702 O O . ALA A 1 94 ? 15.868 2.388 -6.158 1.00 62.16 94 ALA A O 1
ATOM 703 N N . ALA A 1 95 ? 15.343 0.222 -5.910 1.00 61.41 95 ALA A N 1
ATOM 704 C CA . ALA A 1 95 ? 14.536 0.044 -7.114 1.00 61.41 95 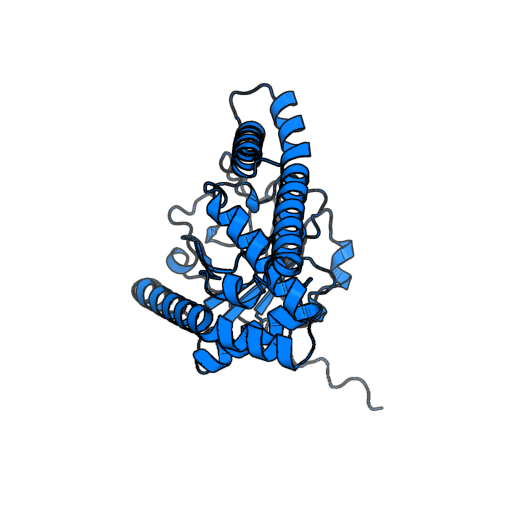ALA A CA 1
ATOM 705 C C . ALA A 1 95 ? 13.024 -0.053 -6.817 1.00 61.41 95 ALA A C 1
ATOM 707 O O . ALA A 1 95 ? 12.251 -0.593 -7.609 1.00 61.41 95 ALA A O 1
ATOM 708 N N . CYS A 1 96 ? 12.572 0.410 -5.645 1.00 65.25 96 CYS A N 1
ATOM 709 C CA . CYS A 1 96 ? 11.180 0.232 -5.241 1.00 65.25 96 CYS A CA 1
ATOM 710 C C . CYS A 1 96 ? 10.241 0.933 -6.228 1.00 65.25 96 CYS A C 1
ATOM 712 O O . CYS A 1 96 ? 10.420 2.112 -6.531 1.00 65.25 96 CYS A O 1
ATOM 714 N N . TYR A 1 97 ? 9.169 0.245 -6.631 1.00 57.47 97 TYR A N 1
ATOM 715 C CA . TYR A 1 97 ? 8.079 0.814 -7.432 1.00 57.47 97 TYR A CA 1
ATOM 716 C C . TYR A 1 97 ? 7.462 2.082 -6.806 1.00 57.47 97 TYR A C 1
ATOM 718 O O . TYR A 1 97 ? 6.883 2.911 -7.506 1.00 57.47 97 TYR A O 1
ATOM 726 N N . ALA A 1 98 ? 7.639 2.277 -5.495 1.00 53.41 98 ALA A N 1
ATOM 727 C CA . ALA A 1 98 ? 7.344 3.530 -4.806 1.00 53.41 98 ALA A CA 1
ATOM 728 C C . ALA A 1 98 ? 7.976 4.761 -5.453 1.00 53.41 98 ALA A C 1
ATOM 730 O O . ALA A 1 98 ? 7.388 5.835 -5.450 1.00 53.41 98 ALA A O 1
ATOM 731 N N . HIS A 1 99 ? 9.143 4.595 -6.065 1.00 55.31 99 HIS A N 1
ATOM 732 C CA . HIS A 1 99 ? 9.880 5.659 -6.725 1.00 55.31 99 HIS A CA 1
ATOM 733 C C . HIS A 1 99 ? 9.539 5.771 -8.224 1.00 55.31 99 HIS A C 1
ATOM 735 O O . HIS A 1 99 ? 10.087 6.638 -8.903 1.00 55.31 99 HIS A O 1
ATOM 741 N N . ASP A 1 100 ? 8.626 4.944 -8.753 1.00 51.72 100 ASP A N 1
ATOM 742 C CA . ASP A 1 100 ? 8.332 4.810 -10.187 1.00 51.72 100 ASP A CA 1
ATOM 743 C C . ASP A 1 100 ? 7.037 5.547 -10.589 1.00 51.72 100 ASP A C 1
ATOM 745 O O . ASP A 1 100 ? 6.032 4.977 -11.013 1.00 51.72 100 ASP A O 1
ATOM 749 N N . VAL A 1 101 ? 7.072 6.883 -10.479 1.00 50.53 101 VAL A N 1
ATOM 750 C CA . VAL A 1 101 ? 6.051 7.833 -10.991 1.00 50.53 101 VAL A CA 1
ATOM 751 C C . VAL A 1 101 ? 4.735 7.892 -10.201 1.00 50.53 101 VAL A C 1
ATOM 753 O O . VAL A 1 101 ? 4.081 8.931 -10.204 1.00 50.53 101 VAL A O 1
ATOM 756 N N . LEU A 1 102 ? 4.352 6.861 -9.445 1.00 50.06 102 LEU A N 1
ATOM 757 C CA . LEU A 1 102 ? 3.156 6.924 -8.582 1.00 50.06 102 LEU A CA 1
ATOM 758 C C . LEU A 1 102 ? 3.341 7.743 -7.298 1.00 50.06 102 LEU A C 1
ATOM 760 O O . LEU A 1 102 ? 2.371 7.953 -6.565 1.00 50.06 102 LEU A O 1
ATOM 764 N N . ASP A 1 103 ? 4.551 8.247 -7.081 1.00 54.12 103 ASP A N 1
ATOM 765 C CA . ASP A 1 103 ? 4.883 9.296 -6.124 1.00 54.12 103 ASP A CA 1
ATOM 766 C C . ASP A 1 103 ? 5.033 10.675 -6.773 1.00 54.12 103 ASP A C 1
ATOM 768 O O . ASP A 1 103 ? 5.415 11.596 -6.075 1.00 54.12 103 ASP A O 1
ATOM 772 N N . ALA A 1 104 ? 4.690 10.882 -8.054 1.00 56.16 104 ALA A N 1
ATOM 773 C CA . ALA A 1 104 ? 4.872 12.163 -8.764 1.00 56.16 104 ALA A CA 1
ATOM 774 C C . ALA A 1 104 ? 4.204 13.399 -8.116 1.00 56.16 104 ALA A C 1
ATOM 776 O O . ALA A 1 104 ? 4.376 14.509 -8.612 1.00 56.16 104 ALA A O 1
ATOM 777 N N . ALA A 1 105 ? 3.456 13.224 -7.023 1.00 74.69 105 ALA A N 1
ATOM 778 C CA . ALA A 1 105 ? 2.859 14.298 -6.250 1.00 74.69 105 ALA A CA 1
ATOM 779 C C . ALA A 1 105 ? 3.332 14.260 -4.780 1.00 74.69 105 ALA A C 1
ATOM 781 O O . ALA A 1 105 ? 3.121 13.246 -4.103 1.00 74.69 105 ALA A O 1
ATOM 782 N N . PRO A 1 106 ? 3.850 15.380 -4.236 1.00 82.56 106 PRO A N 1
ATOM 783 C CA . PRO A 1 106 ? 4.162 15.532 -2.811 1.00 82.56 106 PRO A CA 1
ATOM 784 C C . PRO A 1 106 ? 3.017 15.120 -1.875 1.00 82.56 106 PRO A C 1
ATOM 786 O O . PRO A 1 106 ? 3.249 14.524 -0.826 1.00 82.56 106 PRO A O 1
ATOM 789 N N . ALA A 1 107 ? 1.769 15.359 -2.286 1.00 83.81 107 ALA A N 1
ATOM 790 C CA . ALA A 1 107 ? 0.580 15.000 -1.516 1.00 83.81 107 ALA A CA 1
ATOM 791 C C . ALA A 1 107 ? 0.480 13.495 -1.201 1.00 83.81 107 ALA A C 1
ATOM 793 O O . ALA A 1 107 ? -0.058 13.123 -0.160 1.00 83.81 107 ALA A O 1
ATOM 794 N N . SER A 1 108 ? 1.006 12.620 -2.065 1.00 81.88 108 SER A N 1
ATOM 795 C CA . SER A 1 108 ? 1.013 11.170 -1.823 1.00 81.88 108 SER A CA 1
ATOM 796 C C . SER A 1 108 ? 1.976 10.784 -0.702 1.00 81.88 108 SER A C 1
ATOM 798 O O . SER A 1 108 ? 1.660 9.898 0.090 1.00 81.88 108 SER A O 1
ATOM 800 N N . VAL A 1 109 ? 3.118 11.475 -0.619 1.00 86.12 109 VAL A N 1
ATOM 801 C CA . VAL A 1 109 ? 4.128 11.292 0.434 1.00 86.12 109 VAL A CA 1
ATOM 802 C C . VAL A 1 109 ? 3.559 11.683 1.785 1.00 86.12 109 VAL A C 1
ATOM 804 O O . VAL A 1 109 ? 3.582 10.900 2.731 1.00 86.12 109 VAL A O 1
ATOM 807 N N . VAL A 1 110 ? 2.980 12.883 1.837 1.00 88.75 110 VAL A N 1
ATOM 808 C CA . VAL A 1 110 ? 2.364 13.422 3.049 1.00 88.75 110 VAL A CA 1
ATOM 809 C C . VAL A 1 110 ? 1.221 12.522 3.507 1.00 88.75 110 VAL A C 1
ATOM 811 O O . VAL A 1 110 ? 1.177 12.157 4.675 1.00 88.75 110 VAL A O 1
ATOM 814 N N . ARG A 1 111 ? 0.347 12.075 2.594 1.00 88.50 111 ARG A N 1
ATOM 815 C CA . ARG A 1 111 ? -0.749 11.153 2.932 1.00 88.50 111 ARG A CA 1
ATOM 816 C C . ARG A 1 111 ? -0.250 9.835 3.514 1.00 88.50 111 ARG A C 1
ATOM 818 O O . ARG A 1 111 ? -0.815 9.364 4.491 1.00 88.50 111 ARG A O 1
ATOM 825 N N . GLY A 1 112 ? 0.803 9.253 2.936 1.00 89.38 112 GLY A N 1
ATOM 826 C CA . GLY A 1 112 ? 1.428 8.051 3.486 1.00 89.38 112 GLY A CA 1
ATOM 827 C C . GLY A 1 112 ? 1.913 8.275 4.918 1.00 89.38 112 GLY A C 1
ATOM 828 O O . GLY A 1 112 ? 1.566 7.502 5.804 1.00 89.38 112 GLY A O 1
ATOM 829 N N . ALA A 1 113 ? 2.641 9.367 5.166 1.00 91.88 113 ALA A N 1
ATOM 830 C CA . ALA A 1 113 ? 3.121 9.712 6.505 1.00 91.88 113 ALA A CA 1
ATOM 831 C C . ALA A 1 113 ? 1.978 9.954 7.510 1.00 91.88 113 ALA A C 1
ATOM 833 O O . ALA A 1 113 ? 2.038 9.441 8.625 1.00 91.88 113 ALA A O 1
ATOM 834 N N . VAL A 1 114 ? 0.916 10.663 7.107 1.00 91.81 114 VAL A N 1
ATOM 835 C CA . VAL A 1 114 ? -0.280 10.890 7.939 1.00 91.81 114 VAL A CA 1
ATOM 836 C C . VAL A 1 114 ? -0.974 9.569 8.271 1.00 91.81 114 VAL A C 1
ATOM 838 O O . VAL A 1 114 ? -1.235 9.299 9.440 1.00 91.81 114 VAL A O 1
ATOM 841 N N . ASN A 1 115 ? -1.214 8.708 7.279 1.00 92.69 115 ASN A N 1
ATOM 842 C CA . ASN A 1 115 ? -1.823 7.394 7.499 1.00 92.69 115 ASN A CA 1
ATOM 843 C C . ASN A 1 115 ? -0.975 6.521 8.439 1.00 92.69 115 ASN A C 1
ATOM 845 O O . ASN A 1 115 ? -1.520 5.832 9.297 1.00 92.69 115 ASN A O 1
ATOM 849 N N . GLY A 1 116 ? 0.355 6.575 8.313 1.00 93.31 116 GLY A N 1
ATOM 850 C CA . GLY A 1 116 ? 1.269 5.895 9.231 1.00 93.31 116 GLY A CA 1
ATOM 851 C C . GLY A 1 116 ? 1.207 6.438 10.659 1.00 93.31 116 GLY A C 1
ATOM 852 O O . GLY A 1 116 ? 1.219 5.654 11.603 1.00 93.31 116 GLY A O 1
ATOM 853 N N . ALA A 1 117 ? 1.092 7.758 10.833 1.00 93.12 117 ALA A N 1
ATOM 854 C CA . ALA A 1 117 ? 0.917 8.371 12.149 1.00 93.12 117 ALA A CA 1
ATOM 855 C C . ALA A 1 117 ? -0.418 7.960 12.794 1.00 93.12 117 ALA A C 1
ATOM 857 O O . ALA A 1 117 ? -0.429 7.561 13.956 1.00 93.12 117 ALA A O 1
ATOM 858 N N . ILE A 1 118 ? -1.512 7.966 12.020 1.00 93.12 118 ILE A N 1
ATOM 859 C CA . ILE A 1 118 ? -2.838 7.478 12.438 1.00 93.12 118 ILE A CA 1
ATOM 860 C C . ILE A 1 118 ? -2.763 6.021 12.899 1.00 93.12 118 ILE A C 1
ATOM 862 O O . ILE A 1 118 ? -3.210 5.704 14.001 1.00 93.12 118 ILE A O 1
ATOM 866 N N . ALA A 1 119 ? -2.147 5.150 12.098 1.00 94.50 119 ALA A N 1
ATOM 867 C CA . ALA A 1 119 ? -1.968 3.747 12.455 1.00 94.50 119 ALA A CA 1
ATOM 868 C C . ALA A 1 119 ? -1.145 3.591 13.744 1.00 94.50 119 ALA A C 1
ATOM 870 O O . ALA A 1 119 ? -1.526 2.850 14.643 1.00 94.50 119 ALA A O 1
ATOM 871 N N . ALA A 1 120 ? -0.053 4.342 13.882 1.00 93.88 120 ALA A N 1
ATOM 872 C CA . ALA A 1 120 ? 0.797 4.285 15.065 1.00 93.88 120 ALA A CA 1
ATOM 873 C C . ALA A 1 120 ? 0.097 4.803 16.337 1.00 93.88 120 ALA A C 1
ATOM 875 O O . ALA A 1 120 ? 0.354 4.286 17.425 1.00 93.88 120 ALA A O 1
ATOM 876 N N . TRP A 1 121 ? -0.778 5.808 16.227 1.00 93.25 121 TRP A N 1
ATOM 877 C CA . TRP A 1 121 ? -1.621 6.243 17.344 1.00 93.25 121 TRP A CA 1
ATOM 878 C C . TRP A 1 121 ? -2.632 5.176 17.742 1.00 93.25 121 TRP A C 1
ATOM 880 O O . TRP A 1 121 ? -2.786 4.932 18.932 1.00 93.25 121 TRP A O 1
ATOM 890 N N . TYR A 1 122 ? -3.252 4.499 16.773 1.00 95.06 122 TYR A N 1
ATOM 891 C CA . TYR A 1 122 ? -4.151 3.384 17.058 1.00 95.06 122 TYR A CA 1
ATOM 892 C C . TYR A 1 122 ? -3.448 2.259 17.830 1.00 95.06 122 TYR A C 1
ATOM 894 O O . TYR A 1 122 ? -3.960 1.791 18.846 1.00 95.06 122 TYR A O 1
ATOM 902 N N . GLU A 1 123 ? -2.260 1.841 17.379 1.00 95.88 123 GLU A N 1
ATOM 903 C CA . GLU A 1 123 ? -1.514 0.751 18.026 1.00 95.88 123 GLU A CA 1
ATOM 904 C C . GLU A 1 123 ? -1.180 1.074 19.489 1.00 95.88 123 GLU A C 1
ATOM 906 O O . GLU A 1 123 ? -1.306 0.211 20.358 1.00 95.88 123 GLU A O 1
ATOM 911 N N . ARG A 1 124 ? -0.815 2.330 19.781 1.00 94.75 124 ARG A N 1
ATOM 912 C CA . ARG A 1 124 ? -0.474 2.788 21.138 1.00 94.75 124 ARG A CA 1
ATOM 913 C C . ARG A 1 124 ? -1.678 3.165 22.002 1.00 94.75 124 ARG A C 1
ATOM 915 O O . ARG A 1 124 ? -1.506 3.295 23.209 1.00 94.75 124 ARG A O 1
ATOM 922 N N . GLY A 1 125 ? -2.836 3.402 21.393 1.00 93.19 125 GLY A N 1
ATOM 923 C CA . GLY A 1 125 ? -4.021 3.876 22.096 1.00 93.19 125 GLY A CA 1
ATOM 924 C C . GLY A 1 125 ? -4.703 2.791 22.926 1.00 93.19 125 GLY A C 1
ATOM 925 O O . GLY A 1 125 ? -4.555 1.596 22.655 1.00 93.19 125 GLY A O 1
ATOM 926 N N . ASP A 1 126 ? -5.472 3.214 23.923 1.00 95.19 126 ASP A N 1
ATOM 927 C CA . ASP A 1 126 ? -6.384 2.342 24.665 1.00 95.19 126 ASP A CA 1
ATOM 928 C C . ASP A 1 126 ? -7.670 2.028 23.868 1.00 95.19 126 ASP A C 1
ATOM 930 O O . ASP A 1 126 ? -7.837 2.445 22.719 1.00 95.19 126 ASP A O 1
ATOM 934 N N . GLY A 1 127 ? -8.585 1.250 24.458 1.00 95.06 127 GLY A N 1
ATOM 935 C CA . GLY A 1 127 ? -9.840 0.864 23.803 1.00 95.06 127 GLY A CA 1
ATOM 936 C C . GLY A 1 127 ? -10.700 2.059 23.377 1.00 95.06 127 GLY A C 1
ATOM 937 O O . GLY A 1 127 ? -11.166 2.091 22.241 1.00 95.06 127 GLY A O 1
ATOM 938 N N . SER A 1 128 ? -10.833 3.067 24.243 1.00 94.50 128 SER A N 1
ATOM 939 C CA . SER A 1 128 ? -11.633 4.268 23.972 1.00 94.50 128 SER A CA 1
ATOM 940 C C . SER A 1 128 ? -11.030 5.080 22.824 1.00 94.50 128 SER A C 1
ATOM 942 O O . SER A 1 128 ? -11.706 5.400 21.847 1.00 94.50 128 SER A O 1
ATOM 944 N N . GLN A 1 129 ? -9.717 5.320 22.875 1.00 92.56 129 GLN A N 1
ATOM 945 C CA . GLN A 1 129 ? -8.988 6.052 21.835 1.00 92.56 129 GLN A CA 1
ATOM 946 C C . GLN A 1 129 ? -9.063 5.348 20.474 1.00 92.56 129 GLN A C 1
ATOM 948 O O . GLN A 1 129 ? -9.203 5.989 19.430 1.00 92.56 129 GLN A O 1
ATOM 953 N N . ARG A 1 130 ? -8.975 4.013 20.470 1.00 95.19 130 ARG A N 1
ATOM 954 C CA . ARG A 1 130 ? -9.105 3.193 19.260 1.00 95.19 130 ARG A CA 1
ATOM 955 C C . ARG A 1 130 ? -10.505 3.283 18.663 1.00 95.19 130 ARG A C 1
ATOM 957 O O . ARG A 1 130 ? -10.631 3.439 17.448 1.00 95.19 130 ARG A O 1
ATOM 964 N N . GLU A 1 131 ? -11.541 3.197 19.489 1.00 94.81 131 GLU A N 1
ATOM 965 C CA . GLU A 1 131 ? -12.932 3.318 19.047 1.00 94.81 131 GLU A CA 1
ATOM 966 C C . GLU A 1 131 ? -13.228 4.700 18.468 1.00 94.81 131 GLU A C 1
ATOM 968 O O . GLU A 1 131 ? -13.794 4.793 17.376 1.00 94.81 131 GLU A O 1
ATOM 973 N N . GLU A 1 132 ? -12.781 5.760 19.141 1.00 92.56 132 GLU A N 1
ATOM 974 C CA . GLU A 1 132 ? -12.966 7.139 18.692 1.00 92.56 132 GLU A CA 1
ATOM 975 C C . GLU A 1 132 ? -12.289 7.378 17.334 1.00 92.56 132 GLU A C 1
ATOM 977 O O . GLU A 1 132 ? -12.891 7.931 16.407 1.00 92.56 132 GLU A O 1
ATOM 982 N N . LEU A 1 133 ? -11.064 6.866 17.165 1.00 93.12 133 LEU A N 1
ATOM 983 C CA . LEU A 1 133 ? -10.356 6.925 15.892 1.00 93.12 133 LEU A CA 1
ATOM 984 C C . LEU A 1 133 ? -11.123 6.203 14.779 1.00 93.12 133 LEU A C 1
ATOM 986 O O . LEU A 1 133 ? -11.290 6.740 13.683 1.00 93.12 133 LEU A O 1
ATOM 990 N N . LEU A 1 134 ? -11.595 4.980 15.038 1.00 94.94 134 LEU A N 1
ATOM 991 C CA . LEU A 1 134 ? -12.351 4.208 14.050 1.00 94.94 134 LEU A CA 1
ATOM 992 C C . LEU A 1 134 ? -13.681 4.880 13.699 1.00 94.94 134 LEU A C 1
ATOM 994 O O . LEU A 1 134 ? -14.083 4.846 12.534 1.00 94.94 134 LEU A O 1
ATOM 998 N N . ALA A 1 135 ? -14.344 5.512 14.669 1.00 93.25 135 ALA A N 1
ATOM 999 C CA . ALA A 1 135 ? -15.555 6.288 14.437 1.00 93.25 135 ALA A CA 1
ATOM 1000 C C . ALA A 1 135 ? -15.278 7.475 13.504 1.00 93.25 135 ALA A C 1
ATOM 1002 O O . ALA A 1 135 ? -16.006 7.683 12.528 1.00 93.25 135 ALA A O 1
ATOM 1003 N N . ALA A 1 136 ? -14.179 8.200 13.722 1.00 91.88 136 ALA A N 1
ATOM 1004 C CA . ALA A 1 136 ? -13.778 9.305 12.856 1.00 91.88 136 ALA A CA 1
ATOM 1005 C C . ALA A 1 136 ? -13.409 8.842 11.428 1.00 91.88 136 ALA A C 1
ATOM 1007 O O . ALA A 1 136 ? -13.659 9.552 10.447 1.00 91.88 136 ALA A O 1
ATOM 1008 N N . LEU A 1 137 ? -12.919 7.607 11.281 1.00 93.69 137 LEU A N 1
ATOM 1009 C CA . LEU A 1 137 ? -12.627 6.980 9.989 1.00 93.69 137 LEU A CA 1
ATOM 1010 C C . LEU A 1 137 ? -13.853 6.419 9.252 1.00 93.69 137 LEU A C 1
ATOM 1012 O O . LEU A 1 137 ? -13.736 6.068 8.074 1.00 93.69 137 LEU A O 1
ATOM 1016 N N . ALA A 1 138 ? -15.038 6.385 9.867 1.00 93.38 138 ALA A N 1
ATOM 1017 C CA . ALA A 1 138 ? -16.228 5.779 9.267 1.00 93.38 138 ALA A CA 1
ATOM 1018 C C . ALA A 1 138 ? -16.624 6.420 7.921 1.00 93.38 138 ALA A C 1
ATOM 1020 O O . ALA A 1 138 ? -16.947 5.723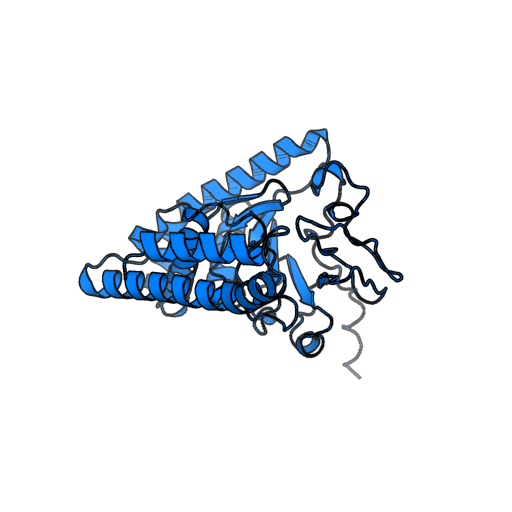 6.956 1.00 93.38 138 ALA A O 1
ATOM 1021 N N . LEU A 1 139 ? -16.579 7.754 7.809 1.00 92.44 139 LEU A N 1
ATOM 1022 C CA . LEU A 1 139 ? -16.873 8.442 6.545 1.00 92.44 139 LEU A CA 1
ATOM 1023 C C . LEU A 1 139 ? -15.798 8.178 5.467 1.00 92.44 139 LEU A C 1
ATOM 1025 O O . LEU A 1 139 ? -16.175 7.805 4.351 1.00 92.44 139 LEU A O 1
ATOM 1029 N N . PRO A 1 140 ? -14.486 8.325 5.749 1.00 92.88 140 PRO A N 1
ATOM 1030 C CA . PRO A 1 140 ? -13.433 7.893 4.831 1.00 92.88 140 PRO A CA 1
ATOM 1031 C C . PRO A 1 140 ? -13.570 6.441 4.347 1.00 92.88 140 PRO A C 1
ATOM 1033 O O . PRO A 1 140 ? -13.373 6.188 3.155 1.00 92.88 140 PRO A O 1
ATOM 1036 N N . VAL A 1 141 ? -13.940 5.508 5.232 1.00 95.31 141 VAL A N 1
ATOM 1037 C CA . VAL A 1 141 ? -14.158 4.091 4.894 1.00 95.31 141 VAL A CA 1
ATOM 1038 C C . VAL A 1 141 ? -15.334 3.922 3.937 1.00 95.31 141 VAL A C 1
ATOM 1040 O O . VAL A 1 141 ? -15.165 3.296 2.891 1.00 95.31 141 VAL A O 1
ATOM 1043 N N . ARG A 1 142 ? -16.489 4.540 4.216 1.00 95.00 142 ARG A N 1
ATOM 1044 C CA . ARG A 1 142 ? -17.654 4.486 3.311 1.00 95.00 142 ARG A CA 1
ATOM 1045 C C . ARG A 1 142 ? -17.316 4.986 1.909 1.00 95.00 142 ARG A C 1
ATOM 1047 O O . ARG A 1 142 ? -17.570 4.294 0.926 1.00 95.00 142 ARG A O 1
ATOM 1054 N N . ARG A 1 143 ? -16.639 6.135 1.813 1.00 94.31 143 ARG A N 1
ATOM 1055 C CA . ARG A 1 143 ? -16.182 6.693 0.526 1.00 94.31 143 ARG A CA 1
ATOM 1056 C C . ARG A 1 143 ? -15.241 5.742 -0.216 1.00 94.31 143 ARG A C 1
ATOM 1058 O O . ARG A 1 143 ? -15.293 5.645 -1.439 1.00 94.31 143 ARG A O 1
ATOM 1065 N N . MET A 1 144 ? -14.375 5.043 0.514 1.00 94.38 144 MET A N 1
ATOM 1066 C CA . MET A 1 144 ? -13.453 4.058 -0.052 1.00 94.38 144 MET A CA 1
ATOM 1067 C C . MET A 1 144 ? -14.196 2.830 -0.607 1.00 94.38 144 MET A C 1
ATOM 1069 O O . MET A 1 144 ? -13.893 2.382 -1.713 1.00 94.38 144 MET A O 1
ATOM 1073 N N . VAL A 1 145 ? -15.195 2.323 0.122 1.00 96.75 145 VAL A N 1
ATOM 1074 C CA . VAL A 1 145 ? -16.075 1.219 -0.305 1.00 96.75 145 VAL A CA 1
ATOM 1075 C C . VAL A 1 145 ? -16.874 1.602 -1.553 1.00 96.75 145 VAL A C 1
ATOM 1077 O O . VAL A 1 145 ? -16.898 0.858 -2.534 1.00 96.75 145 VAL A O 1
ATOM 1080 N N . GLU A 1 146 ? -17.480 2.789 -1.563 1.00 96.50 146 GLU A N 1
ATOM 1081 C CA . GLU A 1 146 ? -18.216 3.312 -2.719 1.00 96.50 146 GLU A CA 1
ATOM 1082 C C . GLU A 1 146 ? -17.322 3.448 -3.953 1.00 96.50 146 GLU A C 1
ATOM 1084 O O . GLU A 1 146 ? -17.716 3.052 -5.055 1.00 96.50 146 GLU A O 1
ATOM 1089 N N . ALA A 1 147 ? -16.100 3.960 -3.773 1.00 95.12 147 ALA A N 1
ATOM 1090 C CA . ALA A 1 147 ? -15.119 4.061 -4.842 1.00 95.12 147 ALA A CA 1
ATOM 1091 C C . ALA A 1 147 ? -14.752 2.677 -5.401 1.00 95.12 147 ALA A C 1
ATOM 1093 O O . ALA A 1 147 ? -14.700 2.516 -6.620 1.00 95.12 147 ALA A O 1
ATOM 1094 N N . ALA A 1 148 ? -14.563 1.668 -4.543 1.00 95.50 148 ALA A N 1
ATOM 1095 C CA . ALA A 1 148 ? -14.239 0.306 -4.968 1.00 95.50 148 ALA A CA 1
ATOM 1096 C C . ALA A 1 148 ? -15.398 -0.350 -5.738 1.00 95.50 148 ALA A C 1
ATOM 1098 O O . ALA A 1 148 ? -15.180 -0.994 -6.767 1.00 95.50 148 ALA A O 1
ATOM 1099 N N . ARG A 1 149 ? -16.643 -0.136 -5.292 1.00 96.94 149 ARG A N 1
ATOM 1100 C CA . ARG A 1 149 ? -17.859 -0.575 -5.998 1.00 96.94 149 ARG A CA 1
ATOM 1101 C C . ARG A 1 149 ? -18.004 0.110 -7.357 1.00 96.94 149 ARG A C 1
ATOM 1103 O O . ARG A 1 149 ? -18.289 -0.549 -8.355 1.00 96.94 149 ARG A O 1
ATOM 1110 N N . LYS A 1 150 ? -17.791 1.428 -7.417 1.00 95.38 150 LYS A N 1
ATOM 1111 C CA . LYS A 1 150 ? -17.837 2.199 -8.669 1.00 95.38 150 LYS A CA 1
ATOM 1112 C C . LYS A 1 150 ? -16.780 1.715 -9.661 1.00 95.38 150 LYS A C 1
ATOM 1114 O O . LYS A 1 150 ? -17.097 1.538 -10.833 1.00 95.38 150 LYS A O 1
ATOM 1119 N N . ASP A 1 151 ? -15.565 1.477 -9.181 1.00 93.19 151 ASP A N 1
ATOM 1120 C CA . ASP A 1 151 ? -14.452 0.942 -9.964 1.00 93.19 151 ASP A CA 1
ATOM 1121 C C . ASP A 1 151 ? -14.782 -0.441 -10.558 1.00 93.19 151 ASP A C 1
ATOM 1123 O O . ASP A 1 151 ? -14.629 -0.646 -11.760 1.00 93.19 151 ASP A O 1
ATOM 1127 N N . ALA A 1 152 ? -15.343 -1.359 -9.763 1.00 94.19 152 ALA A N 1
ATOM 1128 C CA . ALA A 1 152 ? -15.786 -2.667 -10.258 1.00 94.19 152 ALA A CA 1
ATOM 1129 C C . ALA A 1 152 ? -16.906 -2.569 -11.308 1.00 94.19 152 ALA A C 1
ATOM 1131 O O . ALA A 1 152 ? -16.843 -3.239 -12.338 1.00 94.19 152 ALA A O 1
ATOM 1132 N N . ARG A 1 153 ? -17.906 -1.700 -11.097 1.00 95.31 153 ARG A N 1
ATOM 1133 C CA . ARG A 1 153 ? -18.980 -1.473 -12.082 1.00 95.31 153 ARG A CA 1
ATOM 1134 C C . ARG A 1 153 ? -18.452 -0.910 -13.399 1.00 95.31 153 ARG A C 1
ATOM 1136 O O . ARG A 1 153 ? -18.903 -1.335 -14.455 1.00 95.31 153 ARG A O 1
ATOM 1143 N N . ALA A 1 154 ? -17.487 0.008 -13.348 1.00 91.94 154 ALA A N 1
ATOM 1144 C CA . ALA A 1 154 ? -16.880 0.573 -14.551 1.00 91.94 154 ALA A CA 1
ATOM 1145 C C . ALA A 1 154 ? -16.119 -0.489 -15.368 1.00 91.94 154 ALA A C 1
ATOM 1147 O O . ALA A 1 154 ? -16.088 -0.423 -16.595 1.00 91.94 154 ALA A O 1
ATOM 1148 N N . ALA A 1 155 ? -15.545 -1.492 -14.696 1.00 90.38 155 ALA A N 1
ATOM 1149 C CA . ALA A 1 155 ? -14.839 -2.601 -15.331 1.00 90.38 155 ALA A CA 1
ATOM 1150 C C . ALA A 1 155 ? -15.765 -3.681 -15.922 1.00 90.38 155 ALA A C 1
ATOM 1152 O O . ALA A 1 155 ? -15.320 -4.446 -16.780 1.00 90.38 155 ALA A O 1
ATOM 1153 N N . ALA A 1 156 ? -17.039 -3.741 -15.511 1.00 92.81 156 ALA A N 1
ATOM 1154 C CA . ALA A 1 156 ? -17.950 -4.853 -15.805 1.00 92.81 156 ALA A CA 1
ATOM 1155 C C . ALA A 1 156 ? -18.181 -5.108 -17.306 1.00 92.81 156 ALA A C 1
ATOM 1157 O O . ALA A 1 156 ? -18.407 -6.249 -17.698 1.00 92.81 156 ALA A O 1
ATOM 1158 N N . ALA A 1 157 ? -18.051 -4.083 -18.155 1.00 90.75 157 ALA A N 1
ATOM 1159 C CA . ALA A 1 157 ? -18.122 -4.239 -19.611 1.00 90.75 157 ALA A CA 1
ATOM 1160 C C . ALA A 1 157 ? -16.946 -5.051 -20.196 1.00 90.75 157 ALA A C 1
ATOM 1162 O O . ALA A 1 157 ? -17.054 -5.618 -21.278 1.00 90.75 157 ALA A O 1
ATOM 1163 N N . THR A 1 158 ? -15.807 -5.098 -19.497 1.00 91.25 158 THR A N 1
ATOM 1164 C CA . THR A 1 158 ? -14.588 -5.797 -19.943 1.00 91.25 158 THR A CA 1
ATOM 1165 C C . THR A 1 158 ? -14.346 -7.090 -19.171 1.00 91.25 158 THR A C 1
ATOM 1167 O O . THR A 1 158 ? -13.933 -8.098 -19.757 1.00 91.25 158 THR A O 1
ATOM 1170 N N . PHE A 1 159 ? -14.560 -7.041 -17.855 1.00 92.44 159 PHE A N 1
ATOM 1171 C CA . PHE A 1 159 ? -14.252 -8.109 -16.918 1.00 92.44 159 PHE A CA 1
ATOM 1172 C C . PHE A 1 159 ? -15.103 -7.976 -15.651 1.00 92.44 159 PHE A C 1
ATOM 1174 O O . PHE A 1 159 ? -15.021 -6.977 -14.936 1.00 92.44 159 PHE A O 1
ATOM 1181 N N . VAL A 1 160 ? -15.905 -9.000 -15.355 1.00 93.12 160 VAL A N 1
ATOM 1182 C CA . VAL A 1 160 ? -16.707 -9.049 -14.129 1.00 93.12 160 VAL A CA 1
ATOM 1183 C C . VAL A 1 160 ? -15.826 -9.513 -12.973 1.00 93.12 160 VAL A C 1
ATOM 1185 O O . VAL A 1 160 ? -15.264 -10.606 -13.008 1.00 93.12 160 VAL A O 1
ATOM 1188 N N . ARG A 1 161 ? -15.716 -8.681 -11.936 1.00 92.69 161 ARG A N 1
ATOM 1189 C CA . ARG A 1 161 ? -14.964 -8.973 -10.710 1.00 92.69 161 ARG A CA 1
ATOM 1190 C C . ARG A 1 161 ? -15.619 -8.342 -9.488 1.00 92.69 161 ARG A C 1
ATOM 1192 O O . ARG A 1 161 ? -16.363 -7.369 -9.609 1.00 92.69 161 ARG A O 1
ATOM 1199 N N . ARG A 1 162 ? -15.262 -8.844 -8.306 1.00 94.12 162 ARG A N 1
ATOM 1200 C CA . ARG A 1 162 ? -15.623 -8.223 -7.028 1.00 94.12 162 ARG A CA 1
ATOM 1201 C C . ARG A 1 162 ? -14.910 -6.873 -6.834 1.00 94.12 162 ARG A C 1
ATOM 1203 O O . ARG A 1 162 ? -13.811 -6.659 -7.375 1.00 94.12 162 ARG A O 1
ATOM 1210 N N . PRO A 1 163 ? -15.530 -5.928 -6.107 1.00 95.06 163 PRO A N 1
ATOM 1211 C CA . PRO A 1 163 ? -14.856 -4.710 -5.690 1.00 95.06 163 PRO A CA 1
ATOM 1212 C C . PRO A 1 163 ? -13.751 -5.041 -4.689 1.00 95.06 163 PRO A C 1
ATOM 1214 O O . PRO A 1 163 ? -13.845 -5.988 -3.916 1.00 95.06 163 PRO A O 1
ATOM 1217 N N . ARG A 1 164 ? -12.667 -4.269 -4.732 1.00 93.75 164 ARG A N 1
ATOM 1218 C CA . ARG A 1 164 ? -11.460 -4.567 -3.959 1.00 93.75 164 ARG A CA 1
ATOM 1219 C C . ARG A 1 164 ? -10.739 -3.301 -3.538 1.00 93.75 164 ARG A C 1
ATOM 1221 O O . ARG A 1 164 ? -10.735 -2.314 -4.277 1.00 93.75 164 ARG A O 1
ATOM 1228 N N . ILE A 1 165 ? -10.098 -3.356 -2.379 1.00 93.62 165 ILE A N 1
ATOM 1229 C CA . ILE A 1 165 ? -9.266 -2.284 -1.836 1.00 93.62 165 ILE A CA 1
ATOM 1230 C C . ILE A 1 165 ? -7.887 -2.854 -1.540 1.00 93.62 165 ILE A C 1
ATOM 1232 O O . ILE A 1 165 ? -7.740 -3.838 -0.815 1.00 93.62 165 ILE A O 1
ATOM 1236 N N . ARG A 1 166 ? -6.851 -2.206 -2.073 1.00 90.31 166 ARG A N 1
ATOM 1237 C CA . ARG A 1 166 ? -5.472 -2.571 -1.753 1.00 90.31 166 ARG A CA 1
ATOM 1238 C C . ARG A 1 166 ? -5.017 -1.872 -0.472 1.00 90.31 166 ARG A C 1
ATOM 1240 O O . ARG A 1 166 ? -4.773 -0.665 -0.476 1.00 90.31 166 ARG A O 1
ATOM 1247 N N . PHE A 1 167 ? -4.845 -2.640 0.592 1.00 89.06 167 PHE A N 1
ATOM 1248 C CA . PHE A 1 167 ? -4.142 -2.227 1.798 1.00 89.06 167 PHE A CA 1
ATOM 1249 C C . PHE A 1 167 ? -2.645 -2.321 1.492 1.00 89.06 167 PHE A C 1
ATOM 1251 O O . PHE A 1 167 ? -2.145 -3.389 1.159 1.00 89.06 167 PHE A O 1
ATOM 1258 N N . ALA A 1 168 ? -1.938 -1.191 1.531 1.00 69.75 168 ALA A N 1
ATOM 1259 C CA . ALA A 1 168 ? -0.540 -1.049 1.111 1.00 69.75 168 ALA A CA 1
ATOM 1260 C C . ALA A 1 168 ? -0.332 -1.157 -0.411 1.00 69.75 168 ALA A C 1
ATOM 1262 O O . ALA A 1 168 ? 0.085 -2.175 -0.975 1.00 69.75 168 ALA A O 1
ATOM 1263 N N . HIS A 1 169 ? -0.588 -0.037 -1.093 1.00 61.56 169 HIS A N 1
ATOM 1264 C CA . HIS A 1 169 ? -0.042 0.203 -2.432 1.00 61.56 169 HIS A CA 1
ATOM 1265 C C . HIS A 1 169 ? 1.451 0.554 -2.389 1.00 61.56 169 HIS A C 1
ATOM 1267 O O . HIS A 1 169 ? 2.198 0.022 -3.208 1.00 61.56 169 HIS A O 1
ATOM 1273 N N . LEU A 1 170 ? 1.843 1.382 -1.409 1.00 58.25 170 LEU A N 1
ATOM 1274 C CA . LEU A 1 170 ? 3.200 1.738 -0.973 1.00 58.25 170 LEU A CA 1
ATOM 1275 C C . LEU A 1 170 ? 3.228 1.711 0.562 1.00 58.25 170 LEU A C 1
ATOM 1277 O O . LEU A 1 170 ? 2.182 1.960 1.171 1.00 58.25 170 LEU A O 1
ATOM 1281 N N . GLY A 1 171 ? 4.384 1.427 1.163 1.00 66.50 171 GLY A N 1
ATOM 1282 C CA . GLY A 1 171 ? 4.458 1.127 2.596 1.00 66.50 171 GLY A CA 1
ATOM 1283 C C . GLY A 1 171 ? 3.909 -0.267 2.903 1.00 66.50 171 GLY A C 1
ATOM 1284 O O . GLY A 1 171 ? 3.442 -0.962 2.000 1.00 66.50 171 GLY A O 1
ATOM 1285 N N . GLU A 1 172 ? 3.925 -0.675 4.167 1.00 80.56 172 GLU A N 1
ATOM 1286 C CA . GLU A 1 172 ? 3.340 -1.933 4.626 1.00 80.56 172 GLU A CA 1
ATOM 1287 C C . GLU A 1 172 ? 2.325 -1.655 5.744 1.00 80.56 172 GLU A C 1
ATOM 1289 O O . GLU A 1 172 ? 2.548 -0.821 6.616 1.00 80.56 172 GLU A O 1
ATOM 1294 N N . PHE A 1 173 ? 1.177 -2.341 5.706 1.00 88.69 173 PHE A N 1
ATOM 1295 C CA . PHE A 1 173 ? 0.197 -2.329 6.804 1.00 88.69 173 PHE A CA 1
ATOM 1296 C C . PHE A 1 173 ? 0.547 -3.328 7.904 1.00 88.69 173 PHE A C 1
ATOM 1298 O O . PHE A 1 173 ? 0.148 -3.144 9.045 1.00 88.69 173 PHE A O 1
ATOM 1305 N N . ALA A 1 174 ? 1.296 -4.376 7.563 1.00 89.94 174 ALA A N 1
ATOM 1306 C CA . ALA A 1 174 ? 1.673 -5.436 8.488 1.00 89.94 174 ALA A CA 1
ATOM 1307 C C . ALA A 1 174 ? 2.426 -4.973 9.759 1.00 89.94 174 ALA A C 1
ATOM 1309 O O . ALA A 1 174 ? 2.221 -5.617 10.779 1.00 89.94 174 ALA A O 1
ATOM 1310 N N . PRO A 1 175 ? 3.220 -3.880 9.769 1.00 93.19 175 PRO A N 1
ATOM 1311 C CA . PRO A 1 175 ? 3.763 -3.305 11.008 1.00 93.19 175 PRO A CA 1
ATOM 1312 C C . PRO A 1 175 ? 2.709 -2.723 11.966 1.00 93.19 175 PRO A C 1
ATOM 1314 O O . PRO A 1 175 ? 3.036 -2.417 13.107 1.00 93.19 175 PRO A O 1
ATOM 1317 N N . PHE A 1 176 ? 1.468 -2.535 11.506 1.00 95.75 176 PHE A N 1
ATOM 1318 C CA . PHE A 1 176 ? 0.337 -2.017 12.283 1.00 95.75 176 PHE A CA 1
ATOM 1319 C C . PHE A 1 176 ? -0.836 -3.014 12.224 1.00 95.75 176 PHE A C 1
ATOM 1321 O O . PHE A 1 176 ? -1.883 -2.715 11.636 1.00 95.75 176 PHE A O 1
ATOM 1328 N N . PRO A 1 177 ? -0.659 -4.248 12.733 1.00 95.94 177 PRO A N 1
ATOM 1329 C CA . PRO A 1 177 ? -1.621 -5.324 12.519 1.00 95.94 177 PRO A CA 1
ATOM 1330 C C . PRO A 1 177 ? -2.966 -5.061 13.208 1.00 95.94 177 PRO A C 1
ATOM 1332 O O . PRO A 1 177 ? -4.009 -5.388 12.641 1.00 95.94 177 PRO A O 1
ATOM 1335 N N . GLY A 1 178 ? -2.970 -4.429 14.387 1.00 97.94 178 GLY A N 1
ATOM 1336 C CA . GLY A 1 178 ? -4.193 -4.080 15.104 1.00 97.94 178 GLY A CA 1
ATOM 1337 C C . GLY A 1 178 ? -5.026 -3.072 14.319 1.00 97.94 178 GLY A C 1
ATOM 1338 O O . GLY A 1 178 ? -6.224 -3.277 14.115 1.00 97.94 178 GLY A O 1
ATOM 1339 N N . PHE A 1 179 ? -4.382 -2.018 13.815 1.00 97.06 179 PHE A N 1
ATOM 1340 C CA . PHE A 1 179 ? -5.040 -1.019 12.975 1.00 97.06 179 PHE A CA 1
ATOM 1341 C C . PHE A 1 179 ? -5.501 -1.606 11.637 1.00 97.06 179 PHE A C 1
ATOM 1343 O O . PHE A 1 179 ? -6.623 -1.346 11.201 1.00 97.06 179 PHE A O 1
ATOM 1350 N N . ALA A 1 180 ? -4.660 -2.418 10.988 1.00 96.88 180 ALA A N 1
ATOM 1351 C CA . ALA A 1 180 ? -4.977 -3.053 9.713 1.00 96.88 180 ALA A CA 1
ATOM 1352 C C . ALA A 1 180 ? -6.236 -3.924 9.819 1.00 96.88 180 ALA A C 1
ATOM 1354 O O . ALA A 1 180 ? -7.165 -3.753 9.026 1.00 96.88 180 ALA A O 1
ATOM 1355 N N . ASN A 1 181 ? -6.287 -4.809 10.819 1.00 98.25 181 ASN A N 1
ATOM 1356 C CA . ASN A 1 181 ? -7.427 -5.693 11.055 1.00 98.25 181 ASN A CA 1
ATOM 1357 C C . ASN A 1 181 ? -8.690 -4.890 11.394 1.00 98.25 181 ASN A C 1
ATOM 1359 O O . ASN A 1 181 ? -9.740 -5.123 10.800 1.00 98.25 181 ASN A O 1
ATOM 1363 N N . ALA A 1 182 ? -8.596 -3.888 12.273 1.00 98.06 182 ALA A N 1
ATOM 1364 C CA . ALA A 1 182 ? -9.744 -3.056 12.630 1.00 98.06 182 ALA A CA 1
ATOM 1365 C C . ALA A 1 182 ? -10.312 -2.281 11.430 1.00 98.06 182 ALA A C 1
ATOM 1367 O O . ALA A 1 182 ? -11.527 -2.243 11.220 1.00 98.06 182 ALA A O 1
ATOM 1368 N N . LEU A 1 183 ? -9.444 -1.710 10.592 1.00 97.38 183 LEU A N 1
ATOM 1369 C CA . LEU A 1 183 ? -9.866 -0.996 9.392 1.00 97.38 183 LEU A CA 1
ATOM 1370 C C . LEU A 1 183 ? -10.491 -1.940 8.352 1.00 97.38 183 LEU A C 1
ATOM 1372 O O . LEU A 1 183 ? -11.492 -1.584 7.732 1.00 97.38 183 LEU A O 1
ATOM 1376 N N . ALA A 1 184 ? -9.943 -3.145 8.172 1.00 97.69 184 ALA A N 1
ATOM 1377 C CA . ALA A 1 184 ? -10.525 -4.149 7.282 1.00 97.69 184 ALA A CA 1
ATOM 1378 C C . ALA A 1 184 ? -11.883 -4.660 7.786 1.00 97.69 184 ALA A C 1
ATOM 1380 O O . ALA A 1 184 ? -12.796 -4.833 6.979 1.00 97.69 184 ALA A O 1
ATOM 1381 N N . THR A 1 185 ? -12.065 -4.797 9.102 1.00 98.50 185 THR A N 1
ATOM 1382 C CA . THR A 1 185 ? -13.377 -5.070 9.704 1.00 98.50 185 THR A CA 1
ATOM 1383 C C . THR A 1 185 ? -14.379 -3.973 9.354 1.00 98.50 185 THR A C 1
ATOM 1385 O O . THR A 1 185 ? -15.459 -4.288 8.863 1.00 98.50 185 THR A O 1
ATOM 1388 N N . ARG A 1 186 ? -14.007 -2.689 9.481 1.00 97.88 186 ARG A N 1
ATOM 1389 C CA . ARG A 1 186 ? -14.883 -1.573 9.074 1.00 97.88 186 ARG A CA 1
ATOM 1390 C C . ARG A 1 186 ? -15.224 -1.592 7.585 1.00 97.88 186 ARG A C 1
ATOM 1392 O O . ARG A 1 186 ? -16.344 -1.250 7.213 1.00 97.88 186 ARG A O 1
ATOM 1399 N N . VAL A 1 187 ? -14.290 -1.997 6.722 1.00 97.88 187 VAL A N 1
ATOM 1400 C CA . VAL A 1 187 ? -14.568 -2.191 5.288 1.00 97.88 187 VAL A CA 1
ATOM 1401 C C . VAL A 1 187 ? -15.575 -3.318 5.075 1.00 97.88 187 VAL A C 1
ATOM 1403 O O . VAL A 1 187 ? -16.535 -3.130 4.327 1.00 97.88 187 VAL A O 1
ATOM 1406 N N . ARG A 1 188 ? -15.387 -4.467 5.735 1.00 98.12 188 ARG A N 1
ATOM 1407 C CA . ARG A 1 188 ? -16.298 -5.614 5.646 1.00 98.12 188 ARG A CA 1
ATOM 1408 C C . ARG A 1 188 ? -17.703 -5.240 6.113 1.00 98.12 188 ARG A C 1
ATOM 1410 O O . ARG A 1 188 ? -18.647 -5.478 5.374 1.00 98.12 188 ARG A O 1
ATOM 1417 N N . GLU A 1 189 ? -17.822 -4.600 7.275 1.00 97.94 189 GLU A N 1
ATOM 1418 C CA . GLU A 1 189 ? -19.090 -4.099 7.826 1.00 97.94 189 GLU A CA 1
ATOM 1419 C C . GLU A 1 189 ? -19.764 -3.103 6.877 1.00 97.94 189 GLU A C 1
ATOM 1421 O O . GLU A 1 189 ? -20.927 -3.257 6.535 1.00 97.94 189 GLU A O 1
ATOM 1426 N N . SER A 1 190 ? -19.027 -2.103 6.384 1.00 97.69 190 SER A N 1
ATOM 1427 C CA . SER A 1 190 ? -19.580 -1.072 5.496 1.00 97.69 190 SER A CA 1
ATOM 1428 C C . SER A 1 190 ? -19.952 -1.585 4.098 1.00 97.69 190 SER A C 1
ATOM 1430 O O . SER A 1 190 ? -20.564 -0.841 3.323 1.00 97.69 190 SER A O 1
ATOM 1432 N N . SER A 1 191 ? -19.516 -2.787 3.728 1.00 98.00 191 SER A N 1
ATOM 1433 C CA . SER A 1 191 ? -19.743 -3.370 2.406 1.00 98.00 191 SER A CA 1
ATOM 1434 C C . SER A 1 191 ? -20.559 -4.654 2.433 1.00 98.00 191 SER A C 1
ATOM 1436 O O . SER A 1 191 ? -20.695 -5.268 1.380 1.00 98.00 191 SER A O 1
ATOM 1438 N N . ASP A 1 192 ? -21.056 -5.078 3.597 1.00 97.06 192 ASP A N 1
ATOM 1439 C CA . ASP A 1 192 ? -21.723 -6.373 3.786 1.00 97.06 192 ASP A CA 1
ATOM 1440 C C . ASP A 1 192 ? -20.882 -7.551 3.254 1.00 97.06 192 ASP A C 1
ATOM 1442 O O . ASP A 1 192 ? -21.380 -8.518 2.681 1.00 97.06 192 ASP A O 1
ATOM 1446 N N . GLY A 1 193 ? -19.556 -7.444 3.396 1.00 95.94 193 GLY A N 1
ATOM 1447 C CA . GLY A 1 193 ? -18.601 -8.435 2.903 1.00 95.94 193 GLY A CA 1
ATOM 1448 C C . GLY A 1 193 ? -18.432 -8.485 1.382 1.00 95.94 193 GLY A C 1
ATOM 1449 O O . GLY A 1 193 ? -17.831 -9.431 0.876 1.00 95.94 193 GLY A O 1
ATOM 1450 N N . GLU A 1 194 ? -18.919 -7.502 0.623 1.00 96.38 194 GLU A N 1
ATOM 1451 C CA . GLU A 1 194 ? -18.752 -7.460 -0.837 1.00 96.38 194 GLU A CA 1
ATOM 1452 C C . GLU A 1 194 ? -17.355 -7.022 -1.290 1.00 96.38 194 GLU A C 1
ATOM 1454 O O . GLU A 1 194 ? -16.946 -7.364 -2.402 1.00 96.38 194 GLU A O 1
ATOM 1459 N N . VAL A 1 195 ? -16.649 -6.227 -0.479 1.00 96.88 195 VAL A N 1
ATOM 1460 C CA . VAL A 1 195 ? -15.359 -5.634 -0.855 1.00 96.88 195 VAL A CA 1
ATOM 1461 C C . VAL A 1 195 ? -14.199 -6.429 -0.277 1.00 96.88 195 VAL A C 1
ATOM 1463 O O . VAL A 1 195 ? -14.053 -6.539 0.938 1.00 96.88 195 VAL A O 1
ATOM 1466 N N . ASP A 1 196 ? -13.322 -6.909 -1.157 1.00 95.50 196 ASP A N 1
ATOM 1467 C CA . ASP A 1 196 ? -12.152 -7.687 -0.760 1.00 95.50 196 ASP A CA 1
ATOM 1468 C C . ASP A 1 196 ? -10.991 -6.760 -0.342 1.00 95.50 196 ASP A C 1
ATOM 1470 O O . ASP A 1 196 ? -10.583 -5.865 -1.095 1.00 95.50 196 ASP A O 1
ATOM 1474 N N . CYS A 1 197 ? -10.414 -6.989 0.841 1.00 95.62 197 CYS A N 1
ATOM 1475 C CA . CYS A 1 197 ? -9.197 -6.311 1.292 1.00 95.62 197 CYS A CA 1
ATOM 1476 C C . CYS A 1 197 ? -7.967 -7.128 0.881 1.00 95.62 197 CYS A C 1
ATOM 1478 O O . CYS A 1 197 ? -7.815 -8.293 1.246 1.00 95.62 197 CYS A O 1
ATOM 1480 N N . VAL A 1 198 ? -7.062 -6.517 0.117 1.00 93.25 198 VAL A N 1
ATOM 1481 C CA . VAL A 1 198 ? -5.873 -7.201 -0.415 1.00 93.25 198 VAL A CA 1
ATOM 1482 C C . VAL A 1 198 ? -4.614 -6.508 0.055 1.00 93.25 198 VAL A C 1
ATOM 1484 O O . VAL A 1 198 ? -4.476 -5.299 -0.121 1.00 93.25 198 VAL A O 1
ATOM 1487 N N . VAL A 1 199 ? -3.669 -7.274 0.593 1.00 91.44 199 VAL A N 1
ATOM 1488 C CA . VAL A 1 199 ? -2.412 -6.746 1.125 1.00 91.44 199 VAL A CA 1
ATOM 1489 C C . VAL A 1 199 ? -1.212 -7.390 0.451 1.00 91.44 199 VAL A C 1
ATOM 1491 O O . VAL A 1 199 ? -1.136 -8.604 0.280 1.00 91.44 199 VAL A O 1
ATOM 1494 N N . TYR A 1 200 ? -0.259 -6.549 0.062 1.00 88.25 200 TYR A N 1
ATOM 1495 C C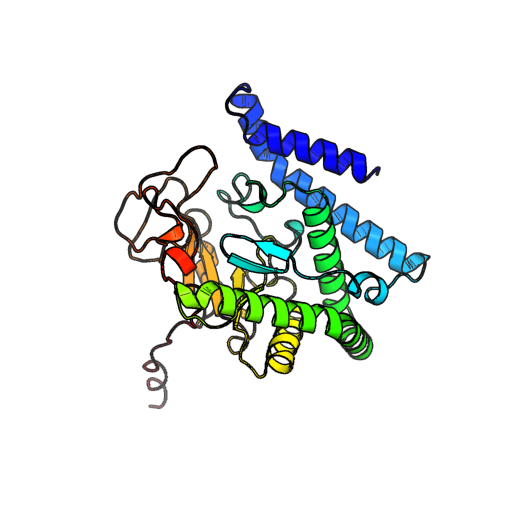A . TYR A 1 200 ? 1.048 -6.977 -0.418 1.00 88.25 200 TYR A CA 1
ATOM 1496 C C . TYR A 1 200 ? 2.055 -6.620 0.657 1.00 88.25 200 TYR A C 1
ATOM 1498 O O . TYR A 1 200 ? 2.180 -5.450 1.013 1.00 88.25 200 TYR A O 1
ATOM 1506 N N . THR A 1 201 ? 2.764 -7.610 1.173 1.00 88.56 201 THR A N 1
ATOM 1507 C CA . THR A 1 201 ? 3.691 -7.393 2.283 1.00 88.56 201 THR A CA 1
ATOM 1508 C C . THR A 1 201 ? 4.845 -8.375 2.206 1.00 88.56 201 THR A C 1
ATOM 1510 O O . THR A 1 201 ? 4.745 -9.432 1.587 1.00 88.56 201 THR A O 1
ATOM 1513 N N . ARG A 1 202 ? 5.964 -7.994 2.805 1.00 87.56 202 ARG A N 1
ATOM 1514 C CA . ARG A 1 202 ? 7.129 -8.843 3.068 1.00 87.56 202 ARG A CA 1
ATOM 1515 C C . ARG A 1 202 ? 7.544 -8.753 4.540 1.00 87.56 202 ARG A C 1
ATOM 1517 O O . ARG A 1 202 ? 8.662 -9.142 4.889 1.00 87.56 202 ARG A O 1
ATOM 1524 N N . HIS A 1 203 ? 6.674 -8.173 5.367 1.00 90.81 203 HIS A N 1
ATOM 1525 C CA . HIS A 1 203 ? 6.913 -7.904 6.771 1.00 90.81 203 HIS A CA 1
ATOM 1526 C C . HIS A 1 203 ? 6.835 -9.202 7.579 1.00 90.81 203 HIS A C 1
ATOM 1528 O O . HIS A 1 203 ? 5.948 -10.022 7.319 1.00 90.81 203 HIS A O 1
ATOM 1534 N N . PRO A 1 204 ? 7.686 -9.372 8.603 1.00 91.12 204 PRO A N 1
ATOM 1535 C CA . PRO A 1 204 ? 7.584 -10.494 9.536 1.00 91.12 204 PRO A CA 1
ATOM 1536 C C . PRO A 1 204 ? 6.205 -10.637 10.200 1.00 91.12 204 PRO A C 1
ATOM 1538 O O . PRO A 1 204 ? 5.756 -11.750 10.474 1.00 91.12 204 PRO A O 1
ATOM 1541 N N . ASP A 1 205 ? 5.507 -9.518 10.393 1.00 94.19 205 ASP A N 1
ATOM 1542 C CA . ASP A 1 205 ? 4.202 -9.475 11.066 1.00 94.19 205 ASP A CA 1
ATOM 1543 C C . ASP A 1 205 ? 3.009 -9.743 10.144 1.00 94.19 205 ASP A C 1
ATOM 1545 O O . ASP A 1 205 ? 1.865 -9.664 10.580 1.00 94.19 205 ASP A O 1
ATOM 1549 N N . ALA A 1 206 ? 3.231 -10.135 8.885 1.00 93.19 206 ALA A N 1
ATOM 1550 C CA . ALA A 1 206 ? 2.140 -10.524 7.986 1.00 93.19 206 ALA A CA 1
ATOM 1551 C C . ALA A 1 206 ? 1.249 -11.639 8.572 1.00 93.19 206 ALA A C 1
ATOM 1553 O O . ALA A 1 206 ? 0.070 -11.726 8.244 1.00 93.19 206 ALA A O 1
ATOM 1554 N N . ARG A 1 207 ? 1.806 -12.477 9.457 1.00 94.00 207 ARG A N 1
ATOM 1555 C CA . ARG A 1 207 ? 1.093 -13.534 10.198 1.00 94.00 207 ARG A CA 1
ATOM 1556 C C . ARG A 1 207 ? 0.080 -13.022 11.224 1.00 94.00 207 ARG A C 1
ATOM 1558 O O . ARG A 1 207 ? -0.719 -13.814 11.703 1.00 94.00 207 ARG A O 1
ATOM 1565 N N . LEU A 1 208 ? 0.150 -11.742 11.589 1.00 95.81 208 LEU A N 1
ATOM 1566 C CA . LEU A 1 208 ? -0.767 -11.099 12.533 1.00 95.81 208 LEU A CA 1
ATOM 1567 C C . LEU A 1 208 ? -1.993 -10.493 11.831 1.00 95.81 208 LEU A C 1
ATOM 1569 O O . LEU A 1 208 ? -2.902 -9.996 12.495 1.00 95.81 208 LEU A O 1
ATOM 1573 N N . LEU A 1 209 ? -2.024 -10.517 10.495 1.00 95.62 209 LEU A N 1
ATOM 1574 C CA . LEU A 1 209 ? -3.187 -10.101 9.719 1.00 95.62 209 LEU A CA 1
ATOM 1575 C C . LEU A 1 209 ? -4.237 -11.213 9.720 1.00 95.62 209 LEU A C 1
ATOM 1577 O O . LEU A 1 209 ? -3.906 -12.380 9.503 1.00 95.62 209 LEU A O 1
ATOM 1581 N N . ASP A 1 210 ? -5.494 -10.840 9.943 1.00 96.38 210 ASP A N 1
ATOM 1582 C CA . ASP A 1 210 ? -6.605 -11.788 9.989 1.00 96.38 210 ASP A CA 1
ATOM 1583 C C . ASP A 1 210 ? -6.836 -12.409 8.592 1.00 96.38 210 ASP A C 1
ATOM 1585 O O . ASP A 1 210 ? -7.149 -11.685 7.636 1.00 96.38 210 ASP A O 1
ATOM 1589 N N . PRO A 1 211 ? -6.682 -13.739 8.442 1.00 94.06 211 PRO A N 1
ATOM 1590 C CA . PRO A 1 211 ? -6.837 -14.410 7.156 1.00 94.06 211 PRO A CA 1
ATOM 1591 C C . PRO A 1 211 ? -8.265 -14.370 6.600 1.00 94.06 211 PRO A C 1
ATOM 1593 O O . PRO A 1 211 ? -8.430 -14.542 5.394 1.00 94.06 211 PRO A O 1
ATOM 1596 N N . GLU A 1 212 ? -9.277 -14.133 7.437 1.00 95.75 212 GLU A N 1
ATOM 1597 C CA . GLU A 1 212 ? -10.675 -13.991 7.010 1.00 95.75 212 GLU A CA 1
ATOM 1598 C C . GLU A 1 212 ? -10.987 -12.570 6.518 1.00 95.75 212 GLU A C 1
ATOM 1600 O O . GLU A 1 212 ? -11.998 -12.337 5.855 1.00 95.75 212 GLU A O 1
ATOM 1605 N N . LEU A 1 213 ? -10.123 -11.601 6.837 1.00 96.62 213 LEU A N 1
ATOM 1606 C CA . LEU A 1 213 ? -10.249 -10.218 6.380 1.00 96.62 213 LEU A CA 1
ATOM 1607 C C . LEU A 1 213 ? -9.384 -9.921 5.158 1.00 96.62 213 LEU A C 1
ATOM 1609 O O . LEU A 1 213 ? -9.724 -9.022 4.391 1.00 96.62 213 LEU A O 1
ATOM 1613 N N . PHE A 1 214 ? -8.275 -10.642 4.967 1.00 95.69 214 PHE A N 1
ATOM 1614 C CA . PHE A 1 214 ? -7.266 -10.290 3.973 1.00 95.69 214 PHE A CA 1
ATOM 1615 C C . PHE A 1 214 ? -6.939 -11.398 2.976 1.00 95.69 214 PHE A C 1
ATOM 1617 O O . PHE A 1 214 ? -6.564 -12.514 3.331 1.00 95.69 214 PHE A O 1
ATOM 1624 N N . VAL A 1 215 ? -6.870 -11.017 1.699 1.00 94.00 215 VAL A N 1
ATOM 1625 C CA . VAL A 1 215 ? -6.075 -11.748 0.706 1.00 94.00 215 VAL A CA 1
ATOM 1626 C C . VAL A 1 215 ? -4.626 -11.272 0.803 1.00 94.00 215 VAL A C 1
ATOM 1628 O O . VAL A 1 215 ? -4.291 -10.160 0.386 1.00 94.00 215 VAL A O 1
ATOM 1631 N N . VAL A 1 216 ? -3.758 -12.117 1.362 1.00 93.00 216 VAL A N 1
ATOM 1632 C CA . VAL A 1 216 ? -2.340 -11.794 1.580 1.00 93.00 216 VAL A CA 1
ATOM 1633 C C . VAL A 1 216 ? -1.474 -12.296 0.425 1.00 93.00 216 VAL A C 1
ATOM 1635 O O . VAL A 1 216 ? -1.405 -13.494 0.137 1.00 93.00 216 VAL A O 1
ATOM 1638 N N . LEU A 1 217 ? -0.751 -11.368 -0.199 1.00 90.75 217 LEU A N 1
ATOM 1639 C CA . LEU A 1 217 ? 0.285 -11.629 -1.194 1.00 90.75 217 LEU A CA 1
ATOM 1640 C C . LEU A 1 217 ? 1.656 -11.356 -0.578 1.00 90.75 217 LEU A C 1
ATOM 1642 O O . LEU A 1 217 ? 2.130 -10.215 -0.535 1.00 90.75 217 LEU A O 1
ATOM 1646 N N . PHE A 1 218 ? 2.296 -12.418 -0.094 1.00 90.25 218 PHE A N 1
ATOM 1647 C CA . PHE A 1 218 ? 3.608 -12.322 0.529 1.00 90.25 218 PHE A CA 1
ATOM 1648 C C . PHE A 1 218 ? 4.692 -12.224 -0.546 1.00 90.25 218 PHE A C 1
ATOM 1650 O O . PHE A 1 218 ? 4.903 -13.160 -1.316 1.00 90.25 218 PHE A O 1
ATOM 1657 N N . SER A 1 219 ? 5.354 -11.075 -0.627 1.00 87.00 219 SER A N 1
ATOM 1658 C CA . SER A 1 219 ? 6.292 -10.754 -1.703 1.00 87.00 219 SER A CA 1
ATOM 1659 C C . SER A 1 219 ? 7.726 -11.124 -1.326 1.00 87.00 219 SER A C 1
ATOM 1661 O O . SER A 1 219 ? 8.258 -10.603 -0.350 1.00 87.00 219 SER A O 1
ATOM 1663 N N . LEU A 1 220 ? 8.368 -11.968 -2.133 1.00 84.75 220 LEU A N 1
ATOM 1664 C CA . LEU A 1 220 ? 9.784 -12.328 -2.024 1.00 84.75 220 LEU A CA 1
ATOM 1665 C C . LEU A 1 220 ? 10.572 -11.852 -3.254 1.00 84.75 220 LEU A C 1
ATOM 1667 O O . LEU A 1 220 ? 10.011 -11.558 -4.313 1.00 84.75 220 LEU A O 1
ATOM 1671 N N . ASP A 1 221 ? 11.890 -11.800 -3.114 1.00 82.06 221 ASP A N 1
ATOM 1672 C CA . ASP A 1 221 ? 12.863 -11.669 -4.200 1.00 82.06 221 ASP A CA 1
ATOM 1673 C C . ASP A 1 221 ? 14.123 -12.480 -3.868 1.00 82.06 221 ASP A C 1
ATOM 1675 O O . ASP A 1 221 ? 14.263 -12.977 -2.749 1.00 82.06 221 ASP A O 1
ATOM 1679 N N . GLU A 1 222 ? 15.048 -12.596 -4.826 1.00 80.19 222 GLU A N 1
ATOM 1680 C CA . GLU A 1 222 ? 16.275 -13.402 -4.689 1.00 80.19 222 GLU A CA 1
ATOM 1681 C C . GLU A 1 222 ? 17.099 -13.052 -3.437 1.00 80.19 222 GLU A C 1
ATOM 1683 O O . GLU A 1 222 ? 17.813 -13.897 -2.905 1.00 80.19 222 GLU A O 1
ATOM 1688 N N . SER A 1 223 ? 16.986 -11.819 -2.933 1.00 83.31 223 SER A N 1
ATOM 1689 C CA . SER A 1 223 ? 17.728 -11.354 -1.758 1.00 83.31 223 SER A CA 1
ATOM 1690 C C . SER A 1 223 ? 16.985 -11.506 -0.429 1.00 83.31 223 SER A C 1
ATOM 1692 O O . SER A 1 223 ? 17.487 -11.037 0.592 1.00 83.31 223 SER A O 1
ATOM 1694 N N . SER A 1 224 ? 15.787 -12.097 -0.432 1.00 85.75 224 SER A N 1
ATOM 1695 C CA . SER A 1 224 ? 14.902 -12.167 0.739 1.00 85.75 224 SER A CA 1
ATOM 1696 C C . SER A 1 224 ? 14.214 -13.523 0.935 1.00 85.75 224 SER A C 1
ATOM 1698 O O . SER A 1 224 ? 13.223 -13.607 1.658 1.00 85.75 224 SER A O 1
ATOM 1700 N N . GLU A 1 225 ? 14.728 -14.602 0.334 1.00 87.44 225 GLU A N 1
ATOM 1701 C CA . GLU A 1 225 ? 14.167 -15.957 0.500 1.00 87.44 225 GLU A CA 1
ATOM 1702 C C . GLU A 1 225 ? 14.163 -16.445 1.958 1.00 87.44 225 GLU A C 1
ATOM 1704 O O . GLU A 1 225 ? 13.280 -17.208 2.349 1.00 87.44 225 GLU A O 1
ATOM 1709 N N . ASP A 1 226 ? 15.074 -15.952 2.802 1.00 89.81 226 ASP A N 1
ATOM 1710 C CA . ASP A 1 226 ? 15.096 -16.239 4.243 1.00 89.81 226 ASP A CA 1
ATOM 1711 C C . ASP A 1 226 ? 13.797 -15.813 4.954 1.00 89.81 226 ASP A C 1
ATOM 1713 O O . ASP A 1 226 ? 13.416 -16.390 5.977 1.00 89.81 226 ASP A O 1
ATOM 1717 N N . ARG A 1 227 ? 13.063 -14.848 4.383 1.00 90.00 227 ARG A N 1
ATOM 1718 C CA . ARG A 1 227 ? 11.768 -14.374 4.890 1.00 90.00 227 ARG A CA 1
ATOM 1719 C C . ARG A 1 227 ? 10.610 -15.312 4.596 1.00 90.00 227 ARG A C 1
ATOM 1721 O O . ARG A 1 227 ? 9.521 -15.089 5.120 1.00 90.00 227 ARG A O 1
ATOM 1728 N N . ARG A 1 228 ? 10.817 -16.383 3.825 1.00 90.88 228 ARG A N 1
ATOM 1729 C CA . ARG A 1 228 ? 9.791 -17.408 3.583 1.00 90.88 228 ARG A CA 1
ATOM 1730 C C . ARG A 1 228 ? 9.231 -17.990 4.889 1.00 90.88 228 ARG A C 1
ATOM 1732 O O . ARG A 1 228 ? 8.058 -18.341 4.936 1.00 90.88 228 ARG A O 1
ATOM 1739 N N . ARG A 1 229 ? 10.023 -17.997 5.969 1.00 92.69 229 ARG A N 1
ATOM 1740 C CA . ARG A 1 229 ? 9.593 -18.394 7.325 1.00 92.69 229 ARG A CA 1
ATOM 1741 C C . ARG A 1 229 ? 8.488 -17.518 7.936 1.00 92.69 229 ARG A C 1
ATOM 1743 O O . ARG A 1 229 ? 7.883 -17.915 8.922 1.00 92.69 229 ARG A O 1
ATOM 1750 N N . PHE A 1 230 ? 8.248 -16.327 7.387 1.00 91.50 230 PHE A N 1
ATOM 1751 C CA . PHE A 1 230 ? 7.217 -15.397 7.854 1.00 91.50 230 PHE A CA 1
ATOM 1752 C C . PHE A 1 230 ? 5.922 -15.470 7.036 1.00 91.50 230 PHE A C 1
ATOM 1754 O O . PHE A 1 230 ? 4.970 -14.758 7.346 1.00 91.50 230 PHE A O 1
ATOM 1761 N N . VAL A 1 231 ? 5.876 -16.306 5.993 1.00 92.38 231 VAL A N 1
ATOM 1762 C CA . VAL A 1 231 ? 4.715 -16.435 5.107 1.00 92.38 231 VAL A CA 1
ATOM 1763 C C . VAL A 1 231 ? 3.548 -17.069 5.877 1.00 92.38 231 VAL A C 1
ATOM 1765 O O . VAL A 1 231 ? 3.666 -18.217 6.309 1.00 92.38 231 VAL A O 1
ATOM 1768 N N . PRO A 1 232 ? 2.399 -16.382 6.010 1.00 92.06 232 PRO A N 1
ATOM 1769 C CA . PRO A 1 232 ? 1.199 -16.987 6.583 1.00 92.06 232 PRO A CA 1
ATOM 1770 C C . PRO A 1 232 ? 0.722 -18.177 5.742 1.00 92.06 232 PRO A C 1
ATOM 1772 O O . PRO A 1 232 ? 0.799 -18.142 4.513 1.00 92.06 232 PRO A O 1
ATOM 1775 N N . ALA A 1 233 ? 0.159 -19.214 6.367 1.00 92.06 233 ALA A N 1
ATOM 1776 C CA . ALA A 1 233 ? -0.310 -20.410 5.649 1.00 92.06 233 ALA A CA 1
ATOM 1777 C C . ALA A 1 233 ? -1.335 -20.086 4.537 1.00 92.06 233 ALA A C 1
ATOM 1779 O O . ALA A 1 233 ? -1.308 -20.671 3.445 1.00 92.06 233 ALA A O 1
ATOM 1780 N N . THR A 1 234 ? -2.193 -19.100 4.802 1.00 91.62 234 THR A N 1
ATOM 1781 C CA . THR A 1 234 ? -3.241 -18.579 3.912 1.00 91.62 234 THR A CA 1
ATOM 1782 C C . THR A 1 234 ? -2.716 -17.600 2.863 1.00 91.62 234 THR A C 1
ATOM 1784 O O . THR A 1 234 ? -3.420 -17.287 1.904 1.00 91.62 234 THR A O 1
ATOM 1787 N N . ALA A 1 235 ? -1.468 -17.143 2.986 1.00 92.00 235 ALA A N 1
ATOM 1788 C CA . ALA A 1 235 ? -0.874 -16.230 2.029 1.00 92.00 235 ALA A CA 1
ATOM 1789 C C . ALA A 1 235 ? -0.404 -16.960 0.770 1.00 92.00 235 ALA A C 1
ATOM 1791 O O . ALA A 1 235 ? 0.105 -18.092 0.794 1.00 92.00 235 ALA A O 1
ATOM 1792 N N . ARG A 1 236 ? -0.525 -16.262 -0.355 1.00 90.50 236 ARG A N 1
ATOM 1793 C CA . ARG A 1 236 ? 0.121 -16.641 -1.606 1.00 90.50 236 ARG A CA 1
ATOM 1794 C C . ARG A 1 236 ? 1.496 -15.988 -1.663 1.00 90.50 236 ARG A C 1
ATOM 1796 O O . ARG A 1 236 ? 1.614 -14.776 -1.506 1.00 90.50 236 ARG A O 1
ATOM 1803 N N . VAL A 1 237 ? 2.522 -16.792 -1.917 1.00 88.69 237 VAL A N 1
ATOM 1804 C CA . VAL A 1 237 ? 3.870 -16.279 -2.171 1.00 88.69 237 VAL A CA 1
ATOM 1805 C C . VAL A 1 237 ? 3.923 -15.763 -3.600 1.00 88.69 237 VAL A C 1
ATOM 1807 O O . VAL A 1 237 ? 3.529 -16.466 -4.528 1.00 88.69 237 VAL A O 1
ATOM 1810 N N . VAL A 1 238 ? 4.403 -14.538 -3.766 1.00 86.81 238 VAL A N 1
ATOM 1811 C CA . VAL A 1 238 ? 4.614 -13.913 -5.068 1.00 86.81 238 VAL A CA 1
ATOM 1812 C C . VAL A 1 238 ? 6.026 -13.367 -5.175 1.00 86.81 238 VAL A C 1
ATOM 1814 O O . VAL A 1 238 ? 6.627 -12.998 -4.167 1.00 86.81 238 VAL A O 1
ATOM 1817 N N . ARG A 1 239 ? 6.558 -13.282 -6.396 1.00 82.19 239 ARG A N 1
ATOM 1818 C CA . ARG A 1 239 ? 7.901 -12.742 -6.637 1.00 82.19 239 ARG A CA 1
ATOM 1819 C C . ARG A 1 239 ? 7.878 -11.437 -7.432 1.00 82.19 239 ARG A C 1
ATOM 1821 O O . ARG A 1 239 ? 7.082 -11.270 -8.361 1.00 82.19 239 ARG A O 1
ATOM 1828 N N . SER A 1 240 ? 8.777 -10.526 -7.060 1.00 76.50 240 SER A N 1
ATOM 1829 C CA . SER A 1 240 ? 9.223 -9.418 -7.911 1.00 76.50 240 SER A CA 1
ATOM 1830 C C . SER A 1 240 ? 10.428 -9.893 -8.726 1.00 76.50 240 SER A C 1
ATOM 1832 O O . SER A 1 240 ? 11.502 -10.113 -8.171 1.00 76.50 240 SER A O 1
ATOM 1834 N N . ALA A 1 241 ? 10.239 -10.104 -10.026 1.00 75.38 241 ALA A N 1
ATOM 1835 C CA . ALA A 1 241 ? 11.253 -10.628 -10.938 1.00 75.38 241 ALA A CA 1
ATOM 1836 C C . ALA A 1 241 ? 12.174 -9.507 -11.443 1.00 75.38 241 ALA A C 1
ATOM 1838 O O . ALA A 1 241 ? 12.063 -9.058 -12.587 1.00 75.38 241 ALA A O 1
ATOM 1839 N N . PHE A 1 242 ? 13.069 -9.053 -10.564 1.00 73.69 242 PHE A N 1
ATOM 1840 C CA . PHE A 1 242 ? 14.183 -8.181 -10.935 1.00 73.69 242 PHE A CA 1
ATOM 1841 C C . PHE A 1 242 ? 15.102 -8.908 -11.929 1.00 73.69 242 PHE A C 1
ATOM 1843 O O . PHE A 1 242 ? 15.376 -10.100 -11.778 1.00 73.69 242 PHE A O 1
ATOM 1850 N N . GLY A 1 243 ? 15.519 -8.229 -12.995 1.00 71.81 243 GLY A N 1
ATOM 1851 C CA . GLY A 1 243 ? 16.258 -8.830 -14.104 1.00 71.81 243 GLY A CA 1
ATOM 1852 C C . GLY A 1 243 ? 15.437 -9.807 -14.956 1.00 71.81 243 GLY A C 1
ATOM 1853 O O . GLY A 1 243 ? 16.017 -10.563 -15.730 1.00 71.81 243 GLY A O 1
ATOM 1854 N N . GLY A 1 244 ? 14.106 -9.836 -14.811 1.00 74.19 244 GLY A N 1
ATOM 1855 C CA . GLY A 1 244 ? 13.209 -10.701 -15.587 1.00 74.19 244 GLY A CA 1
ATOM 1856 C C . GLY A 1 244 ? 13.240 -12.183 -15.203 1.00 74.19 244 GLY A C 1
ATOM 1857 O O . GLY A 1 244 ? 12.609 -12.990 -15.877 1.00 74.19 244 GLY A O 1
ATOM 1858 N N . ARG A 1 245 ? 13.940 -12.579 -14.137 1.00 78.44 245 ARG A N 1
ATOM 1859 C CA . ARG A 1 245 ? 14.071 -13.994 -13.761 1.00 78.44 245 ARG A CA 1
ATOM 1860 C C . ARG A 1 245 ? 12.782 -14.558 -13.169 1.00 78.44 245 ARG A C 1
ATOM 1862 O O . ARG A 1 245 ? 12.249 -14.022 -12.196 1.00 78.44 245 ARG A O 1
ATOM 1869 N N . VAL A 1 246 ? 12.304 -15.667 -13.729 1.00 80.94 246 VAL A N 1
ATOM 1870 C CA . VAL A 1 246 ? 11.077 -16.355 -13.301 1.00 80.94 246 VAL A CA 1
ATOM 1871 C C . VAL A 1 246 ? 11.371 -17.817 -12.957 1.00 80.94 246 VAL A C 1
ATOM 1873 O O . VAL A 1 246 ? 12.275 -18.423 -13.526 1.00 80.94 246 VAL A O 1
ATOM 1876 N N . THR A 1 247 ? 10.632 -18.377 -11.997 1.00 77.06 247 THR A N 1
ATOM 1877 C CA . THR A 1 247 ? 10.774 -19.781 -11.572 1.00 77.06 247 THR A CA 1
ATOM 1878 C C . THR A 1 247 ? 9.403 -20.405 -11.335 1.00 77.06 247 THR A C 1
ATOM 1880 O O . THR A 1 247 ? 8.510 -19.718 -10.846 1.00 77.06 247 THR A O 1
ATOM 1883 N N . GLU A 1 248 ? 9.248 -21.709 -11.549 1.00 79.12 248 GLU A N 1
ATOM 1884 C CA . GLU A 1 248 ? 7.969 -22.415 -11.349 1.00 79.12 248 GLU A CA 1
ATOM 1885 C C . GLU A 1 248 ? 7.509 -22.462 -9.888 1.00 79.12 248 GLU A C 1
ATOM 1887 O O . GLU A 1 248 ? 6.317 -22.566 -9.613 1.00 79.12 248 GLU A O 1
ATOM 1892 N N . SER A 1 249 ? 8.441 -22.342 -8.940 1.00 71.88 249 SER A N 1
ATOM 1893 C CA . SER A 1 249 ? 8.165 -22.461 -7.505 1.00 71.88 249 SER A CA 1
ATOM 1894 C C . SER A 1 249 ? 7.431 -21.263 -6.894 1.00 71.88 249 SER A C 1
ATOM 1896 O O . SER A 1 249 ? 6.983 -21.345 -5.746 1.00 71.88 249 SER A O 1
ATOM 1898 N N . VAL A 1 250 ? 7.323 -20.140 -7.615 1.00 70.56 250 VAL A N 1
ATOM 1899 C CA . VAL A 1 250 ? 6.657 -18.920 -7.139 1.00 70.56 250 VAL A CA 1
ATOM 1900 C C . VAL A 1 250 ? 6.026 -18.170 -8.308 1.00 70.56 250 VAL A C 1
ATOM 1902 O O . VAL A 1 250 ? 6.695 -17.867 -9.293 1.00 70.56 250 VAL A O 1
ATOM 1905 N N . ASP A 1 251 ? 4.759 -17.786 -8.162 1.00 75.38 251 ASP A N 1
ATOM 1906 C CA . ASP A 1 251 ? 4.077 -16.946 -9.144 1.00 75.38 251 ASP A CA 1
ATOM 1907 C C . ASP A 1 251 ? 4.721 -15.547 -9.207 1.00 75.38 251 ASP A C 1
ATOM 1909 O O . ASP A 1 251 ? 4.862 -14.845 -8.198 1.00 75.38 251 ASP A O 1
ATOM 1913 N N . VAL A 1 252 ? 5.095 -15.098 -10.404 1.00 64.75 252 VAL A N 1
ATOM 1914 C CA . VAL A 1 252 ? 5.665 -13.766 -10.622 1.00 64.75 252 VAL A CA 1
ATOM 1915 C C . VAL A 1 252 ? 4.530 -12.772 -10.783 1.00 64.75 252 VAL A C 1
ATOM 1917 O O . VAL A 1 252 ? 3.868 -12.685 -11.816 1.00 64.75 252 VAL A O 1
ATOM 1920 N N . ASN A 1 253 ? 4.304 -11.994 -9.732 1.00 63.25 253 ASN A N 1
ATOM 1921 C CA . ASN A 1 253 ? 3.258 -10.977 -9.719 1.00 63.25 253 ASN A CA 1
ATOM 1922 C C . ASN A 1 253 ? 3.728 -9.672 -10.379 1.00 63.25 253 ASN A C 1
ATOM 1924 O O . ASN A 1 253 ? 2.935 -8.916 -10.941 1.00 63.25 253 ASN A O 1
ATOM 1928 N N . PHE A 1 254 ? 5.041 -9.439 -10.376 1.00 65.81 254 PHE A N 1
ATOM 1929 C CA . PHE A 1 254 ? 5.641 -8.299 -11.050 1.00 65.81 254 PHE A CA 1
ATOM 1930 C C . PHE A 1 254 ? 6.883 -8.729 -11.816 1.00 65.81 254 PHE A C 1
ATOM 1932 O O . PHE A 1 254 ? 7.906 -9.017 -11.198 1.00 65.81 254 PHE A O 1
ATOM 1939 N N . LEU A 1 255 ? 6.812 -8.715 -13.148 1.00 63.03 255 LEU A N 1
ATOM 1940 C CA . LEU A 1 255 ? 8.013 -8.470 -13.941 1.00 63.03 255 LEU A CA 1
ATOM 1941 C C . LEU A 1 255 ? 8.440 -7.024 -13.704 1.00 63.03 255 LEU A C 1
ATOM 1943 O O . LEU A 1 255 ? 7.600 -6.120 -13.675 1.00 63.03 255 LEU A O 1
ATOM 1947 N N . GLU A 1 256 ? 9.729 -6.824 -13.456 1.00 58.66 256 GLU A N 1
ATOM 1948 C CA . GLU A 1 256 ? 10.302 -5.502 -13.247 1.00 58.66 256 GLU A CA 1
ATOM 1949 C C . GLU A 1 256 ? 9.927 -4.574 -14.411 1.00 58.66 256 GLU A C 1
ATOM 1951 O O . GLU A 1 256 ? 10.281 -4.794 -15.569 1.00 58.66 256 GLU A O 1
ATOM 1956 N N . HIS A 1 257 ? 9.168 -3.533 -14.077 1.00 50.44 257 HIS A N 1
ATOM 1957 C CA . HIS A 1 257 ? 8.926 -2.392 -14.942 1.00 50.44 257 HIS A CA 1
ATOM 1958 C C . HIS A 1 257 ? 9.687 -1.227 -14.350 1.00 50.44 257 HIS A C 1
ATOM 1960 O O . HIS A 1 257 ? 9.089 -0.385 -13.685 1.00 50.44 257 HIS A O 1
ATOM 1966 N N . HIS A 1 258 ? 10.985 -1.153 -14.596 1.00 51.88 258 HIS A N 1
ATOM 1967 C CA . HIS A 1 258 ? 11.571 0.173 -14.602 1.00 51.88 258 HIS A CA 1
ATOM 1968 C C . HIS A 1 258 ? 11.087 0.859 -15.859 1.00 51.88 258 HIS A C 1
ATOM 1970 O O . HIS A 1 258 ? 11.070 0.253 -16.929 1.00 51.88 258 HIS A O 1
ATOM 1976 N N . ARG A 1 259 ? 10.650 2.114 -15.724 1.00 46.75 259 ARG A N 1
ATOM 1977 C CA . ARG A 1 259 ? 10.046 2.936 -16.787 1.00 46.75 259 ARG A CA 1
ATOM 1978 C C . ARG A 1 259 ? 10.797 2.912 -18.134 1.00 46.75 259 ARG A C 1
ATOM 1980 O O . ARG A 1 259 ? 10.236 3.315 -19.147 1.00 46.75 259 ARG A O 1
ATOM 1987 N N . TRP A 1 260 ? 12.035 2.428 -18.144 1.00 49.84 260 TRP A N 1
ATOM 1988 C CA . TRP A 1 260 ? 12.957 2.422 -19.267 1.00 49.84 260 TRP A CA 1
ATOM 1989 C C . TRP A 1 260 ? 13.152 1.062 -19.947 1.00 49.84 260 TRP A C 1
ATOM 1991 O O . TRP A 1 260 ? 13.600 1.048 -21.089 1.00 49.84 260 TRP A O 1
ATOM 2001 N N . VAL A 1 261 ? 12.812 -0.070 -19.313 1.00 59.00 261 VAL A N 1
ATOM 2002 C CA . VAL A 1 261 ? 13.038 -1.403 -19.901 1.00 59.00 261 VAL A CA 1
ATOM 2003 C C . VAL A 1 261 ? 11.956 -2.387 -19.457 1.00 59.00 261 VAL A C 1
ATOM 2005 O O . VAL A 1 261 ? 11.735 -2.592 -18.267 1.00 59.00 261 VAL A O 1
ATOM 2008 N N . HIS A 1 262 ? 11.308 -3.041 -20.426 1.00 65.38 262 HIS A N 1
ATOM 2009 C CA . HIS A 1 262 ? 10.559 -4.271 -20.170 1.00 65.38 262 HIS A CA 1
ATOM 2010 C C . HIS A 1 262 ? 11.469 -5.448 -20.432 1.00 65.38 262 HIS A C 1
ATOM 2012 O O . HIS A 1 262 ? 11.770 -5.769 -21.582 1.00 65.38 262 HIS A O 1
ATOM 2018 N N . ILE A 1 263 ? 11.923 -6.065 -19.350 1.00 73.31 263 ILE A N 1
ATOM 2019 C CA . ILE A 1 263 ? 12.774 -7.235 -19.450 1.00 73.31 263 ILE A CA 1
ATOM 2020 C C . ILE A 1 263 ? 11.881 -8.417 -19.829 1.00 73.31 263 ILE A C 1
ATOM 2022 O O . ILE A 1 263 ? 10.845 -8.658 -19.203 1.00 73.31 263 ILE A O 1
ATOM 2026 N N . LYS A 1 264 ? 12.259 -9.132 -20.892 1.00 79.94 264 LYS A N 1
ATOM 2027 C CA . LYS A 1 264 ? 11.601 -10.393 -21.240 1.00 79.94 264 LYS A CA 1
ATOM 2028 C C . LYS A 1 264 ? 11.828 -11.392 -20.102 1.00 79.94 264 LYS A C 1
ATOM 2030 O O . LYS A 1 264 ? 12.941 -11.441 -19.580 1.00 79.94 264 LYS A O 1
ATOM 2035 N N . PRO A 1 265 ? 10.814 -12.182 -19.718 1.00 81.69 265 PRO A N 1
ATOM 2036 C CA . PRO A 1 265 ? 11.003 -13.201 -18.702 1.00 81.69 265 PRO A CA 1
ATOM 2037 C C . PRO A 1 265 ? 12.105 -14.183 -19.124 1.00 81.69 265 PRO A C 1
ATOM 2039 O O . PRO A 1 265 ? 12.157 -14.608 -20.278 1.00 81.69 265 PRO A O 1
ATOM 2042 N N . VAL A 1 266 ? 12.977 -14.533 -18.183 1.00 82.88 266 VAL A N 1
ATOM 2043 C CA . VAL A 1 266 ? 14.044 -15.525 -18.340 1.00 82.88 266 VAL A CA 1
ATOM 2044 C C . VAL A 1 266 ? 13.780 -16.656 -17.350 1.00 82.88 266 VAL A C 1
ATOM 2046 O O . VAL A 1 266 ? 13.799 -16.433 -16.139 1.00 82.88 266 VAL A O 1
ATOM 2049 N N . GLY A 1 267 ? 13.523 -17.859 -17.867 1.00 83.62 267 GLY A N 1
ATOM 2050 C CA . GLY A 1 267 ? 13.150 -19.046 -17.086 1.00 83.62 267 GLY A CA 1
ATOM 2051 C C . GLY A 1 267 ? 11.722 -19.525 -17.366 1.00 83.62 267 GLY A C 1
ATOM 2052 O O . GLY A 1 267 ? 11.062 -19.040 -18.286 1.00 83.62 267 GLY A O 1
ATOM 2053 N N . THR A 1 268 ? 11.243 -20.478 -16.565 1.00 78.19 268 THR A N 1
ATOM 2054 C CA . THR A 1 268 ? 9.867 -21.000 -16.609 1.00 78.19 268 THR A CA 1
ATOM 2055 C C . THR A 1 268 ? 9.107 -20.577 -15.354 1.00 78.19 268 THR A C 1
ATOM 2057 O O . THR A 1 268 ? 9.660 -20.550 -14.259 1.00 78.19 268 THR A O 1
ATOM 2060 N N . GLY A 1 269 ? 7.845 -20.171 -15.491 1.00 79.19 269 GLY A N 1
ATOM 2061 C CA . GLY A 1 269 ? 7.028 -19.722 -14.362 1.00 79.19 269 GLY A CA 1
ATOM 2062 C C . GLY A 1 269 ? 5.840 -18.871 -14.797 1.00 79.19 269 GLY A C 1
ATOM 2063 O O . GLY A 1 269 ? 5.823 -18.311 -15.893 1.00 79.19 269 GLY A O 1
ATOM 2064 N N . LYS A 1 270 ? 4.823 -18.767 -13.936 1.00 82.44 270 LYS A N 1
ATOM 2065 C CA . LYS A 1 270 ? 3.656 -17.920 -14.210 1.00 82.44 270 LYS A CA 1
ATOM 2066 C C . LYS A 1 270 ? 4.018 -16.453 -14.034 1.00 82.44 270 LYS A C 1
ATOM 2068 O O . LYS A 1 270 ? 4.554 -16.064 -13.002 1.00 82.44 270 LYS A O 1
ATOM 2073 N N . VAL A 1 271 ? 3.664 -15.645 -15.025 1.00 83.94 271 VAL A N 1
ATOM 2074 C CA . VAL A 1 271 ? 3.875 -14.196 -15.050 1.00 83.94 271 VAL A CA 1
ATOM 2075 C C . VAL A 1 271 ? 2.529 -13.485 -15.030 1.00 83.94 271 VAL A C 1
ATOM 2077 O O . VAL A 1 271 ? 1.598 -13.876 -15.733 1.00 83.94 271 VAL A O 1
ATOM 2080 N N . CYS A 1 272 ? 2.425 -12.405 -14.257 1.00 84.50 272 CYS A N 1
ATOM 2081 C CA . CYS A 1 272 ? 1.262 -11.530 -14.295 1.00 84.50 272 CYS A CA 1
ATOM 2082 C C . CYS A 1 272 ? 1.086 -10.941 -15.710 1.00 84.50 272 CYS A C 1
ATOM 2084 O O . CYS A 1 272 ? 1.960 -10.193 -16.165 1.00 84.50 272 CYS A O 1
ATOM 2086 N N . PRO A 1 273 ? -0.045 -11.192 -16.398 1.00 87.19 273 PRO A N 1
ATOM 2087 C CA . PRO A 1 273 ? -0.241 -10.762 -17.786 1.00 87.19 273 PRO A CA 1
ATOM 2088 C C . PRO A 1 273 ? -0.237 -9.236 -17.925 1.00 87.19 273 PRO A C 1
ATOM 2090 O O . PRO A 1 273 ? 0.258 -8.695 -18.910 1.00 87.19 273 PRO A O 1
ATOM 2093 N N . ALA A 1 274 ? -0.677 -8.513 -16.889 1.00 84.12 274 ALA A N 1
ATOM 2094 C CA . ALA A 1 274 ? -0.615 -7.052 -16.851 1.00 84.12 274 ALA A CA 1
ATOM 2095 C C . ALA A 1 274 ? 0.823 -6.504 -16.796 1.00 84.12 274 ALA A C 1
ATOM 2097 O O . ALA A 1 274 ? 1.013 -5.290 -16.894 1.00 84.12 274 ALA A O 1
ATOM 2098 N N . THR A 1 275 ? 1.817 -7.379 -16.602 1.00 79.56 275 THR A N 1
ATOM 2099 C CA . THR A 1 275 ? 3.240 -7.029 -16.551 1.00 79.56 275 THR A CA 1
ATOM 2100 C C . THR A 1 275 ? 4.069 -7.542 -17.720 1.00 79.56 275 THR A C 1
ATOM 2102 O O . THR A 1 275 ? 5.250 -7.219 -17.819 1.00 79.56 275 THR A O 1
ATOM 2105 N N . ALA A 1 276 ? 3.461 -8.294 -18.635 1.00 82.38 276 ALA A N 1
ATOM 2106 C CA . ALA A 1 276 ? 4.179 -8.819 -19.782 1.00 82.38 276 ALA A CA 1
ATOM 2107 C C . ALA A 1 276 ? 4.589 -7.687 -20.759 1.00 82.38 276 ALA A C 1
ATOM 2109 O O . ALA A 1 276 ? 3.829 -6.721 -20.930 1.00 82.38 276 ALA A O 1
ATOM 2110 N N . PRO A 1 277 ? 5.785 -7.751 -21.381 1.00 79.88 277 PRO A N 1
ATOM 2111 C CA . PRO A 1 277 ? 6.280 -6.714 -22.293 1.00 79.88 277 PRO A CA 1
ATOM 2112 C C . PRO A 1 277 ? 5.319 -6.373 -23.442 1.00 79.88 277 PRO A C 1
ATOM 2114 O O . PRO A 1 277 ? 5.158 -5.199 -23.782 1.00 79.88 277 PRO A O 1
ATOM 2117 N N . GLU A 1 278 ? 4.659 -7.387 -23.997 1.00 84.06 278 GLU A N 1
ATOM 2118 C CA . GLU A 1 278 ? 3.720 -7.327 -25.118 1.00 84.06 278 GLU A CA 1
ATOM 2119 C C . GLU A 1 278 ? 2.350 -6.731 -24.754 1.00 84.06 278 GLU A C 1
ATOM 2121 O O . GLU A 1 278 ? 1.585 -6.329 -25.637 1.00 84.06 278 GLU A O 1
ATOM 2126 N N . THR A 1 279 ? 2.034 -6.620 -23.461 1.00 84.81 279 THR A N 1
ATOM 2127 C CA . THR A 1 279 ? 0.740 -6.116 -23.001 1.00 84.81 279 THR A CA 1
ATOM 2128 C C . THR A 1 279 ? 0.639 -4.608 -23.217 1.00 84.81 279 THR A C 1
ATOM 2130 O O . THR A 1 279 ? 1.297 -3.812 -22.536 1.00 84.81 279 THR A O 1
ATOM 2133 N N . LYS A 1 280 ? -0.240 -4.203 -24.144 1.00 84.56 280 LYS A N 1
ATOM 2134 C CA . LYS A 1 280 ? -0.524 -2.792 -24.462 1.00 84.56 280 LYS A CA 1
ATOM 2135 C C . LYS A 1 280 ? -1.319 -2.098 -23.352 1.00 84.56 280 LYS A C 1
ATOM 2137 O O . LYS A 1 280 ? -0.904 -1.052 -22.859 1.00 84.56 280 LYS A O 1
ATOM 2142 N N . LEU A 1 281 ? -2.444 -2.686 -22.932 1.00 85.62 281 LEU A N 1
ATOM 2143 C CA . LEU A 1 281 ? -3.303 -2.134 -21.880 1.00 85.62 281 LEU A CA 1
ATOM 2144 C C . LEU A 1 281 ? -3.048 -2.849 -20.549 1.00 85.62 281 LEU A C 1
ATOM 2146 O O . LEU A 1 281 ? -3.550 -3.936 -20.284 1.00 85.62 281 LEU A O 1
ATOM 2150 N N . ARG A 1 282 ? -2.225 -2.227 -19.705 1.00 81.88 282 ARG A N 1
ATOM 2151 C CA . ARG A 1 282 ? -1.616 -2.856 -18.521 1.00 81.88 282 ARG A CA 1
ATOM 2152 C C . ARG A 1 282 ? -2.444 -2.692 -17.259 1.00 81.88 282 ARG A C 1
ATOM 2154 O O . ARG A 1 282 ? -1.983 -2.154 -16.251 1.00 81.88 282 ARG A O 1
ATOM 2161 N N . THR A 1 283 ? -3.685 -3.141 -17.327 1.00 84.25 283 THR A N 1
ATOM 2162 C CA . THR A 1 283 ? -4.600 -3.179 -16.186 1.00 84.25 283 THR A CA 1
ATOM 2163 C C . THR A 1 283 ? -5.064 -4.611 -15.965 1.00 84.25 283 THR A C 1
ATOM 2165 O O . THR A 1 283 ? -5.160 -5.397 -16.910 1.00 84.25 283 THR A O 1
ATOM 2168 N N . CYS A 1 284 ? -5.345 -4.967 -14.710 1.00 86.12 284 CYS A N 1
ATOM 2169 C CA . CYS A 1 284 ? -5.893 -6.285 -14.384 1.00 86.12 284 CYS A CA 1
ATOM 2170 C C . CYS A 1 284 ? -7.199 -6.558 -15.145 1.00 86.12 284 CYS A C 1
ATOM 2172 O O . CYS A 1 284 ? -7.413 -7.678 -15.597 1.00 86.12 284 CYS A O 1
ATOM 2174 N N . ASP A 1 285 ? -8.024 -5.527 -15.335 1.00 89.12 285 ASP A N 1
ATOM 2175 C CA . ASP A 1 285 ? -9.335 -5.649 -15.972 1.00 89.12 285 ASP A CA 1
ATOM 2176 C C . ASP A 1 285 ? -9.208 -5.888 -17.483 1.00 89.12 285 ASP A C 1
ATOM 2178 O O . ASP A 1 285 ? -9.851 -6.788 -18.016 1.00 89.12 285 ASP A O 1
ATOM 2182 N N . ALA A 1 286 ? -8.298 -5.181 -18.163 1.00 89.88 286 ALA A N 1
ATOM 2183 C CA . ALA A 1 286 ? -7.999 -5.433 -19.575 1.00 89.88 286 ALA A CA 1
ATOM 2184 C C . ALA A 1 286 ? -7.395 -6.823 -19.812 1.00 89.88 286 ALA A C 1
ATOM 2186 O O . ALA A 1 286 ? -7.666 -7.456 -20.828 1.00 89.88 286 ALA A O 1
ATOM 2187 N N . CYS A 1 287 ? -6.601 -7.309 -18.855 1.00 90.06 287 CYS A N 1
ATOM 2188 C CA . CYS A 1 287 ? -6.029 -8.654 -18.889 1.00 90.06 287 CYS A CA 1
ATOM 2189 C C . CYS A 1 287 ? -6.984 -9.733 -18.354 1.00 90.06 287 CYS A C 1
ATOM 2191 O O . CYS A 1 287 ? -6.577 -10.890 -18.273 1.00 90.06 287 CYS A O 1
ATOM 2193 N N . ARG A 1 288 ? -8.207 -9.366 -17.937 1.00 92.31 288 ARG A N 1
ATOM 2194 C CA . ARG A 1 288 ? -9.213 -10.263 -17.345 1.00 92.31 288 ARG A CA 1
ATOM 2195 C C . ARG A 1 288 ? -8.651 -11.159 -16.232 1.00 92.31 288 ARG A C 1
ATOM 2197 O O . ARG A 1 288 ? -8.915 -12.356 -16.182 1.00 92.31 288 ARG A O 1
ATOM 2204 N N . CYS A 1 289 ? -7.829 -10.579 -15.358 1.00 87.62 289 CYS A N 1
ATOM 2205 C CA . CYS A 1 289 ? -7.095 -11.306 -14.326 1.00 87.62 289 CYS A CA 1
ATOM 2206 C C . CYS A 1 289 ? -7.421 -10.772 -12.927 1.00 87.62 289 CYS A C 1
ATOM 2208 O O . CYS A 1 289 ? -7.211 -9.597 -12.620 1.00 87.62 289 CYS A O 1
ATOM 2210 N N . ASP A 1 290 ? -7.881 -11.655 -12.044 1.00 88.56 290 ASP A N 1
ATOM 2211 C CA . ASP A 1 290 ? -8.159 -11.376 -10.632 1.00 88.56 290 ASP A CA 1
ATOM 2212 C C . ASP A 1 290 ? -7.356 -12.267 -9.673 1.00 88.56 290 ASP A C 1
ATOM 2214 O O . ASP A 1 290 ? -7.622 -12.304 -8.475 1.00 88.56 290 ASP A O 1
ATOM 2218 N N . PHE A 1 291 ? -6.323 -12.932 -10.183 1.00 87.06 291 PHE A N 1
ATOM 2219 C CA . PHE A 1 291 ? -5.479 -13.871 -9.450 1.00 87.06 291 PHE A CA 1
ATOM 2220 C C . PHE A 1 291 ? -4.987 -13.355 -8.086 1.00 87.06 291 PHE A C 1
ATOM 2222 O O . PHE A 1 291 ? -4.997 -14.074 -7.090 1.00 87.06 291 PHE A O 1
ATOM 2229 N N . CYS A 1 292 ? -4.582 -12.086 -8.041 1.00 85.44 292 CYS A N 1
ATOM 2230 C CA . CYS A 1 292 ? -4.070 -11.415 -6.846 1.00 85.44 292 CYS A CA 1
ATOM 2231 C C . CYS A 1 292 ? -5.142 -11.089 -5.798 1.00 85.44 292 CYS A C 1
ATOM 2233 O O . CYS A 1 292 ? -4.820 -10.640 -4.706 1.00 85.44 292 CYS A O 1
ATOM 2235 N N . PHE A 1 293 ? -6.412 -11.242 -6.147 1.00 87.25 293 PHE A N 1
ATOM 2236 C CA . PHE A 1 293 ? -7.539 -10.782 -5.344 1.00 87.25 293 PHE A CA 1
ATOM 2237 C C . PHE A 1 293 ? -8.421 -11.939 -4.883 1.00 87.25 293 PHE A C 1
ATOM 2239 O O . PHE A 1 293 ? -9.403 -11.717 -4.192 1.00 87.25 293 PHE A O 1
ATOM 2246 N N . ARG A 1 294 ? -8.055 -13.175 -5.237 1.00 87.88 294 ARG A N 1
ATOM 2247 C CA . ARG A 1 294 ? -8.717 -14.380 -4.749 1.00 87.88 294 ARG A CA 1
ATOM 2248 C C . ARG A 1 294 ? -7.940 -14.962 -3.567 1.00 87.88 294 ARG A C 1
ATOM 2250 O O . ARG A 1 294 ? -6.712 -15.085 -3.672 1.00 87.88 294 ARG A O 1
ATOM 2257 N N . PRO A 1 295 ? -8.625 -15.387 -2.492 1.00 86.00 295 PRO A N 1
ATOM 2258 C CA . PRO A 1 295 ? -8.003 -16.156 -1.423 1.00 86.00 295 PRO A CA 1
ATOM 2259 C C . PRO A 1 295 ? -7.242 -17.368 -1.972 1.00 86.00 295 PRO A C 1
ATOM 2261 O O . PRO A 1 295 ? -7.639 -17.991 -2.964 1.00 86.00 295 PRO A O 1
ATOM 2264 N N . LYS A 1 296 ? -6.127 -17.721 -1.329 1.00 84.81 296 LYS A N 1
ATOM 2265 C CA . LYS A 1 296 ? -5.420 -18.963 -1.640 1.00 84.81 296 LYS A CA 1
ATOM 2266 C C . LYS A 1 296 ? -6.309 -20.136 -1.236 1.00 84.81 296 LYS A C 1
ATOM 2268 O O . LYS A 1 296 ? -6.707 -20.242 -0.082 1.00 84.81 296 LYS A O 1
ATOM 2273 N N . GLN A 1 297 ? -6.578 -21.039 -2.173 1.00 78.44 297 GLN A N 1
ATOM 2274 C CA . GLN A 1 297 ? -7.211 -22.309 -1.840 1.00 78.44 297 GLN A CA 1
ATOM 2275 C C . GLN A 1 297 ? -6.222 -23.136 -1.013 1.00 78.44 297 GLN A C 1
ATOM 2277 O O . GLN A 1 297 ? -5.198 -23.586 -1.525 1.00 78.44 297 GLN A O 1
ATOM 2282 N N . VAL A 1 298 ? -6.496 -23.284 0.281 1.00 73.19 298 VAL A N 1
ATOM 2283 C CA . VAL A 1 298 ? -5.750 -24.194 1.151 1.00 73.19 298 VAL A CA 1
ATOM 2284 C C . VAL A 1 298 ? -6.416 -25.561 1.020 1.00 73.19 298 VAL A C 1
ATOM 2286 O O . VAL A 1 298 ? -7.559 -25.739 1.437 1.00 73.19 298 VAL A O 1
ATOM 2289 N N . SER A 1 299 ? -5.740 -26.519 0.383 1.00 59.84 299 SER A N 1
ATOM 2290 C CA . SER A 1 299 ? -6.230 -27.897 0.289 1.00 59.84 299 SER A CA 1
ATOM 2291 C C . SER A 1 299 ? -6.438 -28.452 1.701 1.00 59.84 299 SER A C 1
ATOM 2293 O O . SER A 1 299 ? -5.493 -28.496 2.486 1.00 59.84 299 SER A O 1
ATOM 2295 N N . ARG A 1 300 ? -7.662 -28.887 2.029 1.00 52.62 300 ARG A N 1
ATOM 2296 C CA . ARG A 1 300 ? -8.052 -29.378 3.367 1.00 52.62 300 ARG A CA 1
ATOM 2297 C C . ARG A 1 300 ? -7.338 -30.669 3.822 1.00 52.62 300 ARG A C 1
ATOM 2299 O O . ARG A 1 300 ? -7.602 -31.139 4.919 1.00 52.62 300 ARG A O 1
ATOM 2306 N N . HIS A 1 301 ? -6.416 -31.227 3.040 1.00 46.84 301 HIS A N 1
ATOM 2307 C CA . HIS A 1 301 ? -5.773 -32.529 3.278 1.00 46.84 301 HIS A CA 1
ATOM 2308 C C . HIS A 1 301 ? -4.688 -32.573 4.372 1.00 46.84 301 HIS A C 1
ATOM 231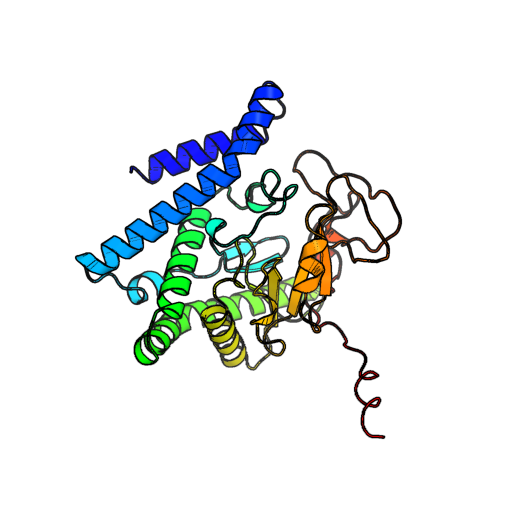0 O O . HIS A 1 301 ? -3.853 -33.467 4.359 1.00 46.84 301 HIS A O 1
ATOM 2316 N N . ALA A 1 302 ? -4.681 -31.648 5.334 1.00 43.69 302 ALA A N 1
ATOM 2317 C CA . ALA A 1 302 ? -3.655 -31.610 6.385 1.00 43.69 302 ALA A CA 1
ATOM 2318 C C . ALA A 1 302 ? -4.216 -31.619 7.819 1.00 43.69 302 ALA A C 1
ATOM 2320 O O . ALA A 1 302 ? -3.535 -31.163 8.732 1.00 43.69 302 ALA A O 1
ATOM 2321 N N . ARG A 1 303 ? -5.453 -32.096 8.036 1.00 42.47 303 ARG A N 1
ATOM 2322 C CA . ARG A 1 303 ? -6.029 -32.225 9.392 1.00 42.47 303 ARG A CA 1
ATOM 2323 C C . ARG A 1 303 ? -6.195 -33.657 9.921 1.00 42.47 303 ARG A C 1
ATOM 2325 O O . ARG A 1 303 ? -6.505 -33.782 11.096 1.00 42.47 303 ARG A O 1
ATOM 2332 N N . ASP A 1 304 ? -5.873 -34.694 9.143 1.00 41.34 304 ASP A N 1
ATOM 2333 C CA . ASP A 1 304 ? -6.087 -36.100 9.553 1.00 41.34 304 ASP A CA 1
ATOM 2334 C C . ASP A 1 304 ? -4.795 -36.900 9.808 1.00 41.34 304 ASP A C 1
ATOM 2336 O O . ASP A 1 304 ? -4.751 -38.108 9.601 1.00 41.34 304 ASP A O 1
ATOM 2340 N N . VAL A 1 305 ? -3.720 -36.261 10.280 1.00 45.12 305 VAL A N 1
ATOM 2341 C CA . VAL A 1 305 ? -2.538 -36.996 10.769 1.00 45.12 305 VAL A CA 1
ATOM 2342 C C . VAL A 1 305 ? -2.182 -36.487 12.159 1.00 45.12 305 VAL A C 1
ATOM 2344 O O . VAL A 1 305 ? -1.432 -35.525 12.304 1.00 45.12 305 VAL A O 1
ATOM 2347 N N . GLY A 1 306 ? -2.773 -37.098 13.186 1.00 45.00 306 GLY A N 1
ATOM 2348 C CA . GLY A 1 306 ? -2.439 -36.780 14.577 1.00 45.00 306 GLY A CA 1
ATOM 2349 C C . GLY A 1 306 ? -3.507 -37.128 15.610 1.00 45.00 306 GLY A C 1
ATOM 2350 O O . GLY A 1 306 ? -3.761 -36.332 16.504 1.00 45.00 306 GLY A O 1
ATOM 2351 N N . SER A 1 307 ? -4.162 -38.279 15.484 1.00 42.84 307 SER A N 1
ATOM 2352 C CA . SER A 1 307 ? -4.839 -38.940 16.609 1.00 42.84 307 SER A CA 1
ATOM 2353 C C . SER A 1 307 ? -4.752 -40.450 16.398 1.00 42.84 307 SER A C 1
ATOM 2355 O O . SER A 1 307 ? -5.654 -41.084 15.861 1.00 42.84 307 SER A O 1
ATOM 2357 N N . GLY A 1 308 ? -3.590 -40.988 16.758 1.00 41.19 308 GLY A N 1
ATOM 2358 C CA . GLY A 1 308 ? -3.279 -42.408 16.860 1.00 41.19 308 GLY A CA 1
ATOM 2359 C C . GLY A 1 308 ? -2.230 -42.579 17.940 1.00 41.19 308 GLY A C 1
ATOM 2360 O O . GLY A 1 308 ? -1.265 -41.781 17.907 1.00 41.19 308 GLY A O 1
#

Sequence (308 aa):
MLFGEDLRRYFALAALSRSTTAPAQMVKDALALVFRVRVVLEQSIAAALTGLATREGIGALELSRQPLHGYSKKQGVSIRMPLSSCVPSKVCGAACYAHDVLDAAPASVVRGAVNGAIAAWYERGDGSQREELLAALALPVRRMVEAARKDARAAAATFVRRPRIRFAHLGEFAPFPGFANALATRVRESSDGEVDCVVYTRHPDARLLDPELFVVLFSLDESSEDRRRFVPATARVVRSAFGGRVTESVDVNFLEHHRWVHIKPVGTGKVCPATAPETKLRTCDACRCDFCFRPKQVSRHARDVGSG

pLDDT: mean 83.88, std 12.94, range [41.19, 98.5]